Protein AF-A0A392MD80-F1 (afdb_monomer)

Mean predicted aligned error: 13.46 Å

Solvent-accessible surface area (backbone atoms only — not comparable to full-atom values): 13621 Å² total; per-residue (Å²): 106,71,66,59,51,50,53,50,49,62,75,75,34,86,73,63,61,80,68,53,58,51,67,80,52,48,54,61,48,45,53,49,38,47,56,20,57,80,66,69,34,62,67,54,35,47,53,45,40,50,51,50,36,51,49,56,68,73,39,74,69,63,70,76,66,63,52,62,66,49,30,52,45,46,38,53,31,54,78,41,102,41,28,70,51,33,46,54,35,50,39,59,48,43,71,52,57,78,79,60,93,78,88,39,62,71,40,50,43,54,34,49,52,42,42,51,64,63,36,58,64,49,92,52,64,84,57,29,42,56,50,46,50,31,54,42,50,36,39,74,68,34,68,66,47,32,54,51,47,53,71,72,55,46,61,67,49,35,56,50,32,47,72,68,46,57,78,69,42,18,54,47,26,49,51,42,56,53,61,49,56,70,53,63,68,63,78,68,71,81,79,80,86,78,95,76,90,82,84,90,83,86,83,84,91,80,85,84,74,72,67,78,71,79,73,71,74,89,77,85,89,84,79,88,80,90,133

pLDDT: mean 72.34, std 20.63, range [28.14, 96.81]

Foldseek 3Di:
DVLVVLLVVLVPDLPPLVVDQLCNPVVVLLVQLVVCLVVVVVVSNQSSLVSLLSSLQSVLCRVLAPDLSNLVSLLSCCVHPNVVSSLSNLLSVLLSNLPDDDDNPVSNLSNLLSLQPRPLPDPDLVNLLSNLSSLLSNLVRDVVSLVSNVVSPNLVSLVCCLVPNDPRSVVSSVSSVVSNVVSVVVVPPPPDDDDDDDDDDDDDDDDDPPPVPPDPDPDDDDDDDDD

Nearest PDB structures (foldseek):
  3sl9-assembly4_G  TM=8.142E-01  e=6.858E-03  Homo sapiens
  6s9o-assembly4_D  TM=6.925E-01  e=3.836E-03  synthetic construct
  7sqc-assembly1_J3  TM=6.978E-01  e=1.433E-01  Chlamydomonas reinhardtii
  4djs-assembly1_A  TM=7.160E-01  e=1.567E-01  Homo sapiens
  3now-assembly1_A  TM=6.107E-01  e=6.702E-02  Drosophila melanogaster

Radius of gyration: 22.43 Å; Cα contacts (8 Å, |Δi|>4): 188; chains: 1; bounding box: 70×48×75 Å

InterPro domains:
  IPR011989 Armadillo-like helical [G3DSA:1.25.10.10] (10-194)
  IPR016024 Armadillo-type fold [SSF48371] (19-181)

Secondary structure (DSSP, 8-state):
-HHHHHHHHHHH-TTTTTSS-HHHHHHHHHHHHHHHHHTT-HHHHHHHHHHHHHHHHH-TTTTSS--HHHHHHHHHHHTSTTHHHHHHHHHHHHTTGGG--SS-HHHHHHHHHHIIIIIITSS-HHHHHHHHHHHHHHHHH-HHHHHHHHHTT-HHHHHHHHHHS-HHHHHHHHHHHHHHHTTTTTTTTT-------------------SGGGS-------------

Sequence (227 aa):
QVVEDMKRGFKCNNQAFSSVSSENFIDPLVRFLSTAYDKHDTKALRSGSQLLLEFTKYCRNCVTNLSEDTCSVLASLLESDVIGEALAILETLSNQWSNKANVAASSALTSISKILDSVLGSDTDEEKEPALAIVLSLCSQSLEYCELVMYEGIIPYLVNISNKGNDNTKVKAVELLRLLREVEPNLNNSRDSNEDHFEEKKPSKKSSTIFKKLFGKSSSDSSNNKR

Structure (mmCIF, N/CA/C/O backbone):
data_AF-A0A392MD80-F1
#
_entry.id   AF-A0A392MD80-F1
#
loop_
_atom_site.group_PDB
_atom_site.id
_atom_site.type_symbol
_atom_site.label_atom_id
_atom_site.label_alt_id
_atom_site.label_comp_id
_atom_site.label_asym_id
_atom_site.label_entity_id
_atom_site.label_seq_id
_atom_site.pdbx_PDB_ins_code
_atom_site.Cartn_x
_atom_site.Cartn_y
_atom_site.Cartn_z
_atom_site.occupancy
_atom_site.B_iso_or_equiv
_atom_site.auth_seq_id
_atom_site.auth_comp_id
_atom_site.auth_asym_id
_atom_site.auth_atom_id
_atom_site.pdbx_PDB_model_num
ATOM 1 N N . GLN A 1 1 ? 22.099 -2.363 -15.160 1.00 56.88 1 GLN A N 1
ATOM 2 C CA . GLN A 1 1 ? 23.176 -1.353 -15.125 1.00 56.88 1 GLN A CA 1
ATOM 3 C C . GLN A 1 1 ? 22.640 -0.003 -14.653 1.00 56.88 1 GLN A C 1
ATOM 5 O O . GLN A 1 1 ? 22.908 0.333 -13.515 1.00 56.88 1 GLN A O 1
ATOM 10 N N . VAL A 1 2 ? 21.768 0.676 -15.413 1.00 62.38 2 VAL A N 1
ATOM 11 C CA . VAL A 1 2 ? 21.226 2.013 -15.062 1.00 62.38 2 VAL A CA 1
ATOM 12 C C . VAL A 1 2 ? 20.546 2.086 -13.684 1.00 62.38 2 VAL A C 1
ATOM 14 O O . VAL A 1 2 ? 20.850 2.983 -12.910 1.00 62.38 2 VAL A O 1
ATOM 17 N N . VAL A 1 3 ? 19.679 1.128 -13.336 1.00 58.19 3 VAL A N 1
ATOM 18 C CA . VAL A 1 3 ? 19.005 1.100 -12.019 1.00 58.19 3 VAL A CA 1
ATOM 19 C C . VAL A 1 3 ? 20.005 0.921 -10.872 1.00 58.19 3 VAL A C 1
ATOM 21 O O . VAL A 1 3 ? 19.898 1.584 -9.850 1.00 58.19 3 VAL A O 1
ATOM 24 N N . GLU A 1 4 ? 21.024 0.081 -11.058 1.00 66.69 4 GLU A N 1
ATOM 25 C CA . GLU A 1 4 ? 22.083 -0.135 -10.063 1.00 66.69 4 GLU A CA 1
ATOM 26 C C . GLU A 1 4 ? 23.029 1.070 -9.948 1.00 66.69 4 GLU A C 1
ATOM 28 O O . GLU A 1 4 ? 23.503 1.388 -8.858 1.00 66.69 4 GLU A O 1
ATOM 33 N N . ASP A 1 5 ? 23.270 1.781 -11.052 1.00 65.94 5 ASP A N 1
ATOM 34 C CA . ASP A 1 5 ? 24.007 3.046 -11.058 1.00 65.94 5 ASP A CA 1
ATOM 35 C C . ASP A 1 5 ? 23.225 4.154 -10.333 1.00 65.94 5 ASP A C 1
ATOM 37 O O . ASP A 1 5 ? 23.804 4.881 -9.526 1.00 65.94 5 ASP A O 1
ATOM 41 N N . MET A 1 6 ? 21.904 4.231 -10.529 1.00 67.00 6 MET A N 1
ATOM 42 C CA . MET A 1 6 ? 21.036 5.153 -9.786 1.00 67.00 6 MET A CA 1
ATOM 43 C C . MET A 1 6 ? 20.980 4.811 -8.293 1.00 67.00 6 MET A C 1
ATOM 45 O O . MET A 1 6 ? 21.158 5.703 -7.465 1.00 67.00 6 MET A O 1
ATOM 49 N N . LYS A 1 7 ? 20.834 3.526 -7.932 1.00 62.31 7 LYS A N 1
ATOM 50 C CA . LYS A 1 7 ? 20.906 3.048 -6.537 1.00 62.31 7 LYS A CA 1
ATOM 51 C C . LYS A 1 7 ? 22.220 3.440 -5.860 1.00 62.31 7 LYS A C 1
ATOM 53 O O . LYS A 1 7 ? 22.213 3.936 -4.733 1.00 62.31 7 LYS A O 1
ATOM 58 N N . ARG A 1 8 ? 23.353 3.271 -6.553 1.00 63.69 8 ARG A N 1
ATOM 59 C CA . ARG A 1 8 ? 24.660 3.754 -6.073 1.00 63.69 8 ARG A CA 1
ATOM 60 C C . ARG A 1 8 ? 24.674 5.269 -5.890 1.00 63.69 8 ARG A C 1
ATOM 62 O O . ARG A 1 8 ? 25.178 5.743 -4.876 1.00 63.69 8 ARG A O 1
ATOM 69 N N . GLY A 1 9 ? 24.086 6.009 -6.827 1.00 60.50 9 GLY A N 1
ATOM 70 C CA . GLY A 1 9 ? 23.917 7.457 -6.730 1.00 60.50 9 GLY A CA 1
ATOM 71 C C . GLY A 1 9 ? 23.203 7.881 -5.445 1.00 60.50 9 GLY A C 1
ATOM 72 O O . GLY A 1 9 ? 23.736 8.717 -4.714 1.00 60.50 9 GLY A O 1
ATOM 73 N N . PHE A 1 10 ? 22.046 7.280 -5.137 1.00 62.41 10 PHE A N 1
ATOM 74 C CA . PHE A 1 10 ? 21.273 7.592 -3.925 1.00 62.41 10 PHE A CA 1
ATOM 75 C C . PHE A 1 10 ? 22.068 7.337 -2.642 1.00 62.41 10 PHE A C 1
ATOM 77 O O . PHE A 1 10 ? 22.079 8.159 -1.727 1.00 62.41 10 PHE A O 1
ATOM 84 N N . LYS A 1 11 ? 22.791 6.215 -2.596 1.00 60.06 11 LYS A N 1
ATOM 85 C CA . LYS A 1 11 ? 23.550 5.795 -1.416 1.00 60.06 11 LYS A CA 1
ATOM 86 C C . LYS A 1 11 ? 24.789 6.654 -1.146 1.00 60.06 11 LYS A C 1
ATOM 88 O O . LYS A 1 11 ? 25.188 6.792 0.008 1.00 60.06 11 LYS A O 1
ATOM 93 N N . CYS A 1 12 ? 25.416 7.203 -2.186 1.00 53.59 12 CYS A N 1
ATOM 94 C CA . CYS A 1 12 ? 26.704 7.889 -2.071 1.00 53.59 12 CYS A CA 1
ATOM 95 C C . CYS A 1 12 ? 26.607 9.412 -1.892 1.00 53.59 12 CYS A C 1
ATOM 97 O O . CYS A 1 12 ? 27.632 10.022 -1.595 1.00 53.59 12 CYS A O 1
ATOM 99 N N . ASN A 1 13 ? 25.437 10.044 -2.068 1.00 50.84 13 ASN A N 1
ATOM 100 C CA . ASN A 1 13 ? 25.370 11.509 -2.081 1.00 50.84 13 ASN A CA 1
ATOM 101 C C . ASN A 1 13 ? 24.050 12.077 -1.517 1.00 50.84 13 ASN A C 1
ATOM 103 O O . ASN A 1 13 ? 23.154 12.473 -2.261 1.00 50.84 13 ASN A O 1
ATOM 107 N N . ASN A 1 14 ? 23.961 12.183 -0.184 1.00 50.09 14 ASN A N 1
ATOM 108 C CA . ASN A 1 14 ? 22.804 12.751 0.534 1.00 50.09 14 ASN A CA 1
ATOM 109 C C . ASN A 1 14 ? 22.436 14.190 0.097 1.00 50.09 14 ASN A C 1
ATOM 111 O O . ASN A 1 14 ? 21.305 14.613 0.299 1.00 50.09 14 ASN A O 1
ATOM 115 N N . GLN A 1 15 ? 23.368 14.944 -0.503 1.00 50.03 15 GLN A N 1
ATOM 116 C CA . GLN A 1 15 ? 23.182 16.352 -0.889 1.00 50.03 15 GLN A CA 1
ATOM 117 C C . GLN A 1 15 ? 22.845 16.558 -2.382 1.00 50.03 15 GLN A C 1
ATOM 119 O O . GLN A 1 15 ? 22.384 17.629 -2.769 1.00 50.03 15 GLN A O 1
ATOM 124 N N . ALA A 1 16 ? 23.042 15.551 -3.244 1.00 51.28 16 ALA A N 1
ATOM 125 C CA . ALA A 1 16 ? 22.723 15.672 -4.673 1.00 51.28 16 ALA A CA 1
ATOM 126 C C . ALA A 1 16 ? 21.229 15.448 -4.965 1.00 51.28 16 ALA A C 1
ATOM 128 O O . ALA A 1 16 ? 20.683 16.062 -5.879 1.00 51.28 16 ALA A O 1
ATOM 129 N N . PHE A 1 17 ? 20.550 14.621 -4.163 1.00 49.84 17 PHE A N 1
ATOM 130 C CA . PHE A 1 17 ? 19.139 14.272 -4.371 1.00 49.84 17 PHE A CA 1
ATOM 131 C C . PHE A 1 17 ? 18.138 15.217 -3.711 1.00 49.84 17 PHE A C 1
ATOM 133 O O . PHE A 1 17 ? 16.982 15.232 -4.114 1.00 49.84 17 PHE A O 1
ATOM 140 N N . SER A 1 18 ? 18.574 16.089 -2.797 1.00 51.59 18 SER A N 1
ATOM 141 C CA . SER A 1 18 ? 17.766 17.247 -2.390 1.00 51.59 18 SER A CA 1
ATOM 142 C C . SER A 1 18 ? 17.591 18.276 -3.517 1.00 51.59 18 SER A C 1
ATOM 144 O O . SER A 1 18 ? 16.756 19.165 -3.399 1.00 51.59 18 SER A O 1
ATOM 146 N N . SER A 1 19 ? 18.390 18.170 -4.587 1.00 46.38 19 SER A N 1
ATOM 147 C CA . SER A 1 19 ? 18.434 19.116 -5.711 1.00 46.38 19 SER A CA 1
ATOM 148 C C . SER A 1 19 ? 17.704 18.610 -6.962 1.00 46.38 19 SER A C 1
ATOM 150 O O . SER A 1 19 ? 17.449 19.390 -7.878 1.00 46.38 19 SER A O 1
ATOM 152 N N . VAL A 1 20 ? 17.376 17.314 -7.030 1.00 54.09 20 VAL A N 1
ATOM 153 C CA . VAL A 1 20 ? 16.575 16.749 -8.124 1.00 54.09 20 VAL A CA 1
ATOM 154 C C . VAL A 1 20 ? 15.109 17.013 -7.797 1.00 54.09 20 VAL A C 1
ATOM 156 O O . VAL A 1 20 ? 14.601 16.491 -6.808 1.00 54.09 20 VAL A O 1
ATOM 159 N N . SER A 1 21 ? 14.432 17.834 -8.611 1.00 63.44 21 SER A N 1
ATOM 160 C CA . SER A 1 21 ? 12.984 18.029 -8.465 1.00 63.44 21 SER A CA 1
ATOM 161 C C . SER A 1 21 ? 12.286 16.672 -8.528 1.00 63.44 21 SER A C 1
ATOM 163 O O . SER A 1 21 ? 12.543 15.892 -9.448 1.00 63.44 21 SER A O 1
ATOM 165 N N . SER A 1 22 ? 11.408 16.404 -7.563 1.00 64.81 22 SER A N 1
ATOM 166 C CA . SER A 1 22 ? 10.608 15.180 -7.5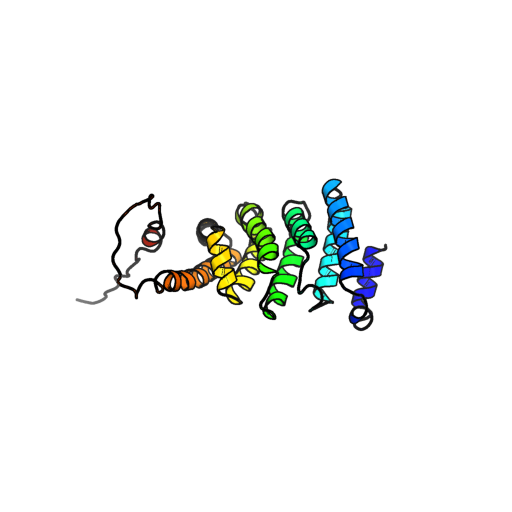03 1.00 64.81 22 SER A CA 1
ATOM 167 C C . SER A 1 22 ? 9.854 14.933 -8.806 1.00 64.81 22 SER A C 1
ATOM 169 O O . SER A 1 22 ? 9.827 13.804 -9.276 1.00 64.81 22 SER A O 1
ATOM 171 N N . GLU A 1 23 ? 9.352 15.987 -9.446 1.00 65.12 23 GLU A N 1
ATOM 172 C CA . GLU A 1 23 ? 8.630 15.928 -10.725 1.00 65.12 23 GLU A CA 1
ATOM 173 C C . GLU A 1 23 ? 9.508 15.396 -11.873 1.00 65.12 23 GLU A C 1
ATOM 175 O O . GLU A 1 23 ? 9.082 14.562 -12.667 1.00 65.12 23 GLU A O 1
ATOM 180 N N . ASN A 1 24 ? 10.788 15.781 -11.913 1.00 73.38 24 ASN A N 1
ATOM 181 C CA . ASN A 1 24 ? 11.712 15.368 -12.977 1.00 73.38 24 ASN A CA 1
ATOM 182 C C . ASN A 1 24 ? 12.159 13.903 -12.864 1.00 73.38 24 ASN A C 1
ATOM 184 O O . ASN A 1 24 ? 12.771 13.375 -13.794 1.00 73.38 24 ASN A O 1
ATOM 188 N N . PHE A 1 25 ? 11.894 13.258 -11.727 1.00 81.12 25 PHE A N 1
ATOM 189 C CA . PHE A 1 25 ? 12.253 11.865 -11.482 1.00 81.12 25 PHE A CA 1
ATOM 190 C C . PHE A 1 25 ? 11.029 10.950 -11.398 1.00 81.12 25 PHE A C 1
ATOM 192 O O . PHE A 1 25 ? 11.025 9.882 -12.013 1.00 81.12 25 PHE A O 1
ATOM 199 N N . ILE A 1 26 ? 9.992 11.371 -10.672 1.00 83.12 26 ILE A N 1
ATOM 200 C CA . ILE A 1 26 ? 8.774 10.591 -10.461 1.00 83.12 26 ILE A CA 1
ATOM 201 C C . ILE A 1 26 ? 8.005 10.435 -11.770 1.00 83.12 26 ILE A C 1
ATOM 203 O O . ILE A 1 26 ? 7.704 9.302 -12.126 1.00 83.12 26 ILE A O 1
ATOM 207 N N . ASP A 1 27 ? 7.765 11.497 -12.543 1.00 85.88 27 ASP A N 1
ATOM 208 C CA . ASP A 1 27 ? 6.915 11.392 -13.739 1.00 85.88 27 ASP A CA 1
ATOM 209 C C . ASP A 1 27 ? 7.487 10.444 -14.810 1.00 85.88 27 ASP A C 1
ATOM 211 O O . ASP A 1 27 ? 6.745 9.604 -15.337 1.00 85.88 27 ASP A O 1
ATOM 215 N N . PRO A 1 28 ? 8.796 10.490 -15.151 1.00 89.88 28 PRO A N 1
ATOM 216 C CA . PRO A 1 28 ? 9.379 9.500 -16.052 1.00 89.88 28 PRO A CA 1
ATOM 217 C C . PRO A 1 28 ? 9.315 8.075 -15.495 1.00 89.88 28 PRO A C 1
ATOM 219 O O . PRO A 1 28 ? 9.092 7.138 -16.264 1.00 89.88 28 PRO A O 1
ATOM 222 N N . LEU A 1 29 ? 9.499 7.905 -14.182 1.00 90.44 29 LEU A N 1
ATOM 223 C CA . LEU A 1 29 ? 9.471 6.596 -13.534 1.00 90.44 29 LEU A CA 1
ATOM 224 C C . LEU A 1 29 ? 8.056 6.010 -13.482 1.00 90.44 29 LEU A C 1
ATOM 226 O O . LEU A 1 29 ? 7.882 4.833 -13.785 1.00 90.44 29 LEU A O 1
ATOM 230 N N . VAL A 1 30 ? 7.046 6.825 -13.179 1.00 89.62 30 VAL A N 1
ATOM 231 C CA . VAL A 1 30 ? 5.625 6.455 -13.227 1.00 89.62 30 VAL A CA 1
ATOM 232 C C . VAL A 1 30 ? 5.252 6.042 -14.646 1.00 89.62 30 VAL A C 1
ATOM 234 O O . VAL A 1 30 ? 4.750 4.940 -14.836 1.00 89.62 30 VAL A O 1
ATOM 237 N N . ARG A 1 31 ? 5.613 6.832 -15.668 1.00 93.06 31 ARG A N 1
ATOM 238 C CA . ARG A 1 31 ? 5.370 6.468 -17.077 1.00 93.06 31 ARG A CA 1
ATOM 239 C C . ARG A 1 31 ? 6.055 5.155 -17.471 1.00 93.06 31 ARG A C 1
ATOM 241 O O . ARG A 1 31 ? 5.482 4.352 -18.212 1.00 93.06 31 ARG A O 1
ATOM 248 N N . PHE A 1 32 ? 7.284 4.942 -17.000 1.00 95.19 32 PHE A N 1
ATOM 249 C CA . PHE A 1 32 ? 8.010 3.691 -17.208 1.00 95.19 32 PHE A CA 1
ATOM 250 C C . PHE A 1 32 ? 7.275 2.508 -16.567 1.00 95.19 32 PHE A C 1
ATOM 252 O O . PHE A 1 32 ? 7.089 1.490 -17.231 1.00 95.19 32 PHE A O 1
ATOM 259 N N . LEU A 1 33 ? 6.819 2.657 -15.321 1.00 95.00 33 LEU A N 1
ATOM 260 C CA . LEU A 1 33 ? 6.065 1.634 -14.597 1.00 95.00 33 LEU A CA 1
ATOM 261 C C . LEU A 1 33 ? 4.720 1.331 -15.263 1.00 95.00 33 LEU A C 1
ATOM 263 O O . LEU A 1 33 ? 4.424 0.158 -15.460 1.00 95.00 33 LEU A O 1
ATOM 267 N N . SER A 1 34 ? 3.960 2.342 -15.697 1.00 93.94 34 SER A N 1
ATOM 268 C CA . SER A 1 34 ? 2.723 2.140 -16.467 1.00 93.94 34 SER A CA 1
ATOM 269 C C . SER A 1 34 ? 2.990 1.347 -17.747 1.00 93.94 34 SER A C 1
ATOM 271 O O . SER A 1 34 ? 2.349 0.336 -18.004 1.00 93.94 34 SER A O 1
ATOM 273 N N . THR A 1 35 ? 4.018 1.734 -18.512 1.00 95.81 35 THR A N 1
ATOM 274 C CA . THR A 1 35 ? 4.383 1.028 -19.753 1.00 95.81 35 THR A CA 1
ATOM 275 C C . THR A 1 35 ? 4.817 -0.415 -19.485 1.00 95.81 35 THR A C 1
ATOM 277 O O . THR A 1 35 ? 4.549 -1.306 -20.289 1.00 95.81 35 THR A O 1
ATOM 280 N N . ALA A 1 36 ? 5.539 -0.651 -18.388 1.00 96.38 36 ALA A N 1
ATOM 281 C CA . ALA A 1 36 ? 5.960 -1.986 -17.982 1.00 96.38 36 ALA A CA 1
ATOM 282 C C . ALA A 1 36 ? 4.766 -2.841 -17.532 1.00 96.38 36 ALA A C 1
ATOM 284 O O . ALA A 1 36 ? 4.724 -4.025 -17.861 1.00 96.38 36 ALA A O 1
ATOM 285 N N . TYR A 1 37 ? 3.791 -2.235 -16.849 1.00 94.44 37 TYR A N 1
ATOM 286 C CA . TYR A 1 37 ? 2.550 -2.882 -16.431 1.00 94.44 37 TYR A CA 1
ATOM 287 C C . TYR A 1 37 ? 1.725 -3.324 -17.641 1.00 94.44 37 TYR A C 1
ATOM 289 O O . TYR A 1 37 ? 1.421 -4.509 -17.766 1.00 94.44 37 TYR A O 1
ATOM 297 N N . ASP A 1 38 ? 1.492 -2.418 -18.596 1.00 94.81 38 ASP A N 1
ATOM 298 C CA . ASP A 1 38 ? 0.751 -2.700 -19.835 1.00 94.81 38 ASP A CA 1
ATOM 299 C C . ASP A 1 38 ? 1.403 -3.804 -20.682 1.00 94.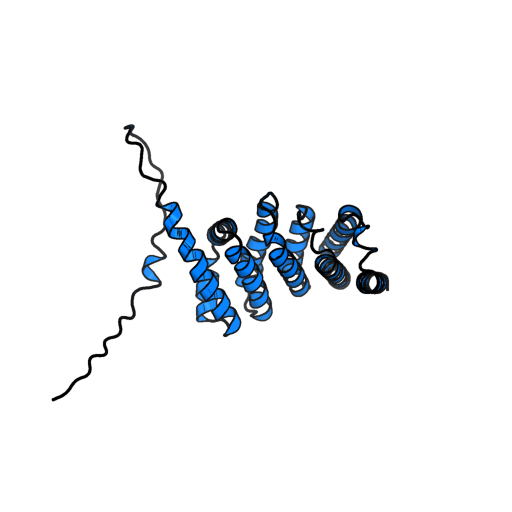81 38 ASP A C 1
ATOM 301 O O . ASP A 1 38 ? 0.741 -4.521 -21.432 1.00 94.81 38 ASP A O 1
ATOM 305 N N . LYS A 1 39 ? 2.729 -3.939 -20.585 1.00 95.88 39 LYS A N 1
ATOM 306 C CA . LYS A 1 39 ? 3.506 -4.967 -21.290 1.00 95.88 39 LYS A CA 1
ATOM 307 C C . LYS A 1 39 ? 3.666 -6.264 -20.501 1.00 95.88 39 LYS A C 1
ATOM 309 O O . LYS A 1 39 ? 4.294 -7.185 -21.022 1.00 95.88 39 LYS A O 1
ATOM 314 N N . HIS A 1 40 ? 3.155 -6.332 -19.271 1.00 94.56 40 HIS A N 1
ATOM 315 C CA . HIS A 1 40 ? 3.412 -7.420 -18.325 1.00 94.56 40 HIS A CA 1
ATOM 316 C C . HIS A 1 40 ? 4.916 -7.732 -18.163 1.00 94.56 40 HIS A C 1
ATOM 318 O O . HIS A 1 40 ? 5.326 -8.886 -18.030 1.00 94.56 40 HIS A O 1
ATOM 324 N N . ASP A 1 41 ? 5.774 -6.705 -18.199 1.00 96.81 41 ASP A N 1
ATOM 325 C CA . ASP A 1 41 ? 7.221 -6.861 -18.028 1.00 96.81 41 ASP A CA 1
ATOM 326 C C . ASP A 1 41 ? 7.582 -6.846 -16.538 1.00 96.81 41 ASP A C 1
ATOM 328 O O . ASP A 1 41 ? 7.991 -5.827 -15.974 1.00 96.81 41 ASP A O 1
ATOM 332 N N . THR A 1 42 ? 7.462 -8.007 -15.890 1.00 94.62 42 THR A N 1
ATOM 333 C CA . THR A 1 42 ? 7.740 -8.177 -14.455 1.00 94.62 42 THR A CA 1
ATOM 334 C C . THR A 1 42 ? 9.158 -7.746 -14.062 1.00 94.62 42 THR A C 1
ATOM 336 O O . THR A 1 42 ? 9.380 -7.270 -12.947 1.00 94.62 42 THR A O 1
ATOM 339 N N . LYS A 1 43 ? 10.149 -7.867 -14.958 1.00 94.94 43 LYS A N 1
ATOM 340 C CA . LYS A 1 43 ? 11.530 -7.442 -14.659 1.00 94.94 43 LYS A CA 1
ATOM 341 C C . LYS A 1 43 ? 11.645 -5.922 -14.647 1.00 94.94 43 LYS A C 1
ATOM 343 O O . LYS A 1 43 ? 12.313 -5.375 -13.761 1.00 94.94 43 LYS A O 1
ATOM 348 N N . ALA A 1 44 ? 11.016 -5.255 -15.613 1.00 95.06 44 ALA A N 1
ATOM 349 C CA . ALA A 1 44 ? 10.935 -3.802 -15.654 1.00 95.06 44 ALA A CA 1
ATOM 350 C C . ALA A 1 44 ? 10.143 -3.266 -14.457 1.00 95.06 44 ALA A C 1
ATOM 352 O O . ALA A 1 44 ? 10.651 -2.385 -13.766 1.00 95.06 44 ALA A O 1
ATOM 353 N N . LEU A 1 45 ? 8.986 -3.863 -14.146 1.00 95.81 45 LEU A N 1
ATOM 354 C CA . LEU A 1 45 ? 8.189 -3.537 -12.962 1.00 95.81 45 LEU A CA 1
ATOM 355 C C . LEU A 1 45 ? 9.023 -3.639 -11.687 1.00 95.81 45 LEU A C 1
ATOM 357 O O . LEU A 1 45 ? 9.177 -2.654 -10.975 1.00 95.81 45 LEU A O 1
ATOM 361 N N . ARG A 1 46 ? 9.671 -4.785 -11.448 1.00 94.94 46 ARG A N 1
ATOM 362 C CA . ARG A 1 46 ? 10.503 -4.995 -10.255 1.00 94.94 46 ARG A CA 1
ATOM 363 C C . ARG A 1 46 ? 11.627 -3.970 -10.152 1.00 94.94 46 ARG A C 1
ATOM 365 O O . ARG A 1 46 ? 11.864 -3.401 -9.089 1.00 94.94 46 ARG A O 1
ATOM 372 N N . SER A 1 47 ? 12.313 -3.711 -11.262 1.00 93.69 47 SER A N 1
ATOM 373 C CA . SER A 1 47 ? 13.423 -2.756 -11.289 1.00 93.69 47 SER A CA 1
ATOM 374 C C . SER A 1 47 ? 12.949 -1.320 -11.038 1.00 93.69 47 SER A C 1
ATOM 376 O O . SER A 1 47 ? 13.600 -0.586 -10.295 1.00 93.69 47 SER A O 1
ATOM 378 N N . GLY A 1 48 ? 11.819 -0.929 -11.632 1.00 94.19 48 GLY A N 1
ATOM 379 C CA . GLY A 1 48 ? 11.212 0.389 -11.455 1.00 94.19 48 GLY A CA 1
ATOM 380 C C . GLY A 1 48 ? 10.661 0.596 -10.045 1.00 94.19 48 GLY A C 1
ATOM 381 O O . GLY A 1 48 ? 10.927 1.631 -9.440 1.00 94.19 48 GLY A O 1
ATOM 382 N N . SER A 1 49 ? 9.980 -0.403 -9.481 1.00 93.62 49 SER A N 1
ATOM 383 C CA . SER A 1 49 ? 9.436 -0.345 -8.121 1.00 93.62 49 SER A CA 1
ATOM 384 C C . SER A 1 49 ? 10.551 -0.269 -7.084 1.00 93.62 49 SER A C 1
ATOM 386 O O . SER A 1 49 ? 10.491 0.552 -6.176 1.00 93.62 49 SER A O 1
ATOM 388 N N . GLN A 1 50 ? 11.634 -1.037 -7.246 1.00 91.94 50 GLN A N 1
ATOM 389 C CA . GLN A 1 50 ? 12.809 -0.902 -6.379 1.00 91.94 50 GLN A CA 1
ATOM 390 C C . GLN A 1 50 ? 13.434 0.491 -6.466 1.00 91.94 50 GLN A C 1
ATOM 392 O O . GLN A 1 50 ? 13.872 1.035 -5.456 1.00 91.94 50 GLN A O 1
ATOM 397 N N . LEU A 1 51 ? 13.490 1.069 -7.666 1.00 90.06 51 LEU A N 1
ATOM 398 C CA . LEU A 1 51 ? 14.018 2.412 -7.859 1.00 90.06 51 LEU A CA 1
ATOM 399 C C . LEU A 1 51 ? 13.139 3.468 -7.164 1.00 90.06 51 LEU A C 1
ATOM 401 O O . LEU A 1 51 ? 13.670 4.359 -6.501 1.00 90.06 51 LEU A O 1
ATOM 405 N N . LEU A 1 52 ? 11.813 3.330 -7.266 1.00 87.75 52 LEU A N 1
ATOM 406 C CA . LEU A 1 52 ? 10.846 4.186 -6.579 1.00 87.75 52 LEU A CA 1
ATOM 407 C C . LEU A 1 52 ? 10.951 4.036 -5.056 1.00 87.75 52 LEU A C 1
ATOM 409 O O . LEU A 1 52 ? 11.018 5.036 -4.349 1.00 87.75 52 LEU A O 1
ATOM 413 N N . LEU A 1 53 ? 11.046 2.804 -4.552 1.00 87.19 53 LEU A N 1
ATOM 414 C CA . LEU A 1 53 ? 11.220 2.525 -3.128 1.00 87.19 53 LEU A CA 1
ATOM 415 C C . LEU A 1 53 ? 12.472 3.200 -2.569 1.00 87.19 53 LEU A C 1
ATOM 417 O O . LEU A 1 53 ? 12.397 3.905 -1.564 1.00 87.19 53 LEU A O 1
ATOM 421 N N . GLU A 1 54 ? 13.618 3.025 -3.224 1.00 86.12 54 GLU A N 1
ATOM 422 C CA . GLU A 1 54 ? 14.846 3.688 -2.791 1.00 86.12 54 GLU A CA 1
ATOM 423 C C . GLU A 1 54 ? 14.666 5.210 -2.801 1.00 86.12 54 GLU A C 1
ATOM 425 O O . GLU A 1 54 ? 14.925 5.856 -1.786 1.00 86.12 54 GLU A O 1
ATOM 430 N N . PHE A 1 55 ? 14.099 5.781 -3.867 1.00 81.75 55 PHE A N 1
ATOM 431 C CA . PHE A 1 55 ? 13.801 7.213 -3.911 1.00 81.75 55 PHE A CA 1
ATOM 432 C C . PHE A 1 55 ? 12.941 7.672 -2.719 1.00 81.75 55 PHE A C 1
ATOM 434 O O . PHE A 1 55 ? 13.308 8.631 -2.040 1.00 81.75 55 PHE A O 1
ATOM 441 N N . THR A 1 56 ? 11.853 6.965 -2.390 1.00 78.69 56 THR A N 1
ATOM 442 C CA . THR A 1 56 ? 10.975 7.319 -1.252 1.00 78.69 56 THR A CA 1
ATOM 443 C C . THR A 1 56 ? 11.676 7.264 0.109 1.00 78.69 56 THR A C 1
ATOM 445 O O . THR A 1 56 ? 11.360 8.062 0.995 1.00 78.69 56 THR A O 1
ATOM 448 N N . LYS A 1 57 ? 12.661 6.372 0.284 1.00 79.56 57 LYS A N 1
ATOM 449 C CA . LYS A 1 57 ? 13.450 6.265 1.523 1.00 79.56 57 LYS A CA 1
ATOM 450 C C . LYS A 1 57 ? 14.432 7.421 1.689 1.00 79.56 57 LYS A C 1
ATOM 452 O O . LYS A 1 57 ? 14.587 7.940 2.795 1.00 79.56 57 LYS A O 1
ATOM 457 N N . TYR A 1 58 ? 15.106 7.814 0.609 1.00 74.50 58 TYR A N 1
ATOM 458 C CA . TYR A 1 58 ? 16.099 8.892 0.638 1.00 74.50 58 TYR A CA 1
ATOM 459 C C . TYR A 1 58 ? 15.446 10.276 0.667 1.00 74.50 58 TYR A C 1
ATOM 461 O O . TYR A 1 58 ? 15.916 11.187 1.351 1.00 74.50 58 TYR A O 1
ATOM 469 N N . CYS A 1 59 ? 14.321 10.432 -0.020 1.00 68.19 59 CYS A N 1
ATOM 470 C CA . CYS A 1 59 ? 13.635 11.701 -0.173 1.00 68.19 59 CYS A CA 1
ATOM 471 C C . CYS A 1 59 ? 12.453 11.824 0.803 1.00 68.19 59 CYS A C 1
ATOM 473 O O . CYS A 1 59 ? 11.298 11.882 0.385 1.00 68.19 59 CYS A O 1
ATOM 475 N N . ARG A 1 60 ? 12.764 11.932 2.107 1.00 60.09 60 ARG A N 1
ATOM 476 C CA . ARG A 1 60 ? 11.821 11.922 3.256 1.00 60.09 60 ARG A CA 1
ATOM 477 C C . ARG A 1 60 ? 10.609 12.875 3.143 1.00 60.09 60 ARG A C 1
ATOM 479 O O . ARG A 1 60 ? 9.651 12.702 3.882 1.00 60.09 60 ARG A O 1
ATOM 486 N N . ASN A 1 61 ? 10.642 13.867 2.244 1.00 58.88 61 ASN A N 1
ATOM 487 C CA . ASN A 1 61 ? 9.573 14.857 2.045 1.00 58.88 61 ASN A CA 1
ATOM 488 C C . ASN A 1 61 ? 9.135 15.058 0.574 1.00 58.88 61 ASN A C 1
ATOM 490 O O . ASN A 1 61 ? 8.251 15.877 0.313 1.00 58.88 61 ASN A O 1
ATOM 494 N N . CYS A 1 62 ? 9.745 14.373 -0.400 1.00 56.06 62 CYS A N 1
ATOM 495 C CA . CYS A 1 62 ? 9.505 14.654 -1.826 1.00 56.06 62 CYS A CA 1
ATOM 496 C C . CYS A 1 62 ? 8.203 14.055 -2.358 1.00 56.06 62 CYS A C 1
ATOM 498 O O . CYS A 1 62 ? 7.713 14.491 -3.393 1.00 56.06 62 CYS A O 1
ATOM 500 N N . VAL A 1 63 ? 7.644 13.074 -1.650 1.00 56.78 63 VAL A N 1
ATOM 501 C CA . VAL A 1 63 ? 6.442 12.339 -2.064 1.00 56.78 63 VAL A CA 1
ATOM 502 C C . VAL A 1 63 ? 5.276 12.654 -1.122 1.00 56.78 63 VAL A C 1
ATOM 504 O O . VAL A 1 63 ? 4.449 11.814 -0.788 1.00 56.78 63 VAL A O 1
ATOM 507 N N . THR A 1 64 ? 5.235 13.900 -0.647 1.00 56.38 64 THR A N 1
ATOM 508 C CA . THR A 1 64 ? 4.174 14.377 0.252 1.00 56.38 64 THR A CA 1
ATOM 509 C C . THR A 1 64 ? 2.849 14.610 -0.473 1.00 56.38 64 THR A C 1
ATOM 511 O O . THR A 1 64 ? 1.816 14.596 0.179 1.00 56.38 64 THR A O 1
ATOM 514 N N . ASN A 1 65 ? 2.873 14.741 -1.804 1.00 58.94 65 ASN A N 1
ATOM 515 C CA . ASN A 1 65 ? 1.695 14.761 -2.669 1.00 58.94 65 ASN A CA 1
ATOM 516 C C . ASN A 1 65 ? 1.926 13.785 -3.825 1.00 58.94 65 ASN A C 1
ATOM 518 O O . ASN A 1 65 ? 2.602 14.120 -4.798 1.00 58.94 65 ASN A O 1
ATOM 522 N N . LEU A 1 66 ? 1.404 12.567 -3.703 1.00 68.81 66 LEU A N 1
ATOM 523 C CA . LEU A 1 66 ? 1.366 11.638 -4.828 1.00 68.81 66 LEU A CA 1
ATOM 524 C C . LEU A 1 66 ? 0.394 12.182 -5.875 1.00 68.81 66 LEU A C 1
ATOM 526 O O . LEU A 1 66 ? -0.754 12.493 -5.546 1.00 68.81 66 LEU A O 1
ATOM 530 N N . SER A 1 67 ? 0.843 12.275 -7.126 1.00 75.94 67 SER A N 1
ATOM 531 C CA . SER A 1 67 ? -0.076 12.500 -8.240 1.00 75.94 67 SER A CA 1
ATOM 532 C C . SER A 1 67 ? -1.055 11.328 -8.352 1.00 75.94 67 SER A C 1
ATOM 534 O O . SER A 1 67 ? -0.744 10.202 -7.951 1.00 75.94 67 SER A O 1
ATOM 536 N N . GLU A 1 68 ? -2.233 11.583 -8.922 1.00 76.75 68 GLU A N 1
ATOM 537 C CA . GLU A 1 68 ? -3.226 10.541 -9.210 1.00 76.75 68 GLU A CA 1
ATOM 538 C C . GLU A 1 68 ? -2.615 9.399 -10.038 1.00 76.75 68 GLU A C 1
ATOM 540 O O . GLU A 1 68 ? -2.807 8.230 -9.707 1.00 76.75 68 GLU A O 1
ATOM 545 N N . ASP A 1 69 ? -1.768 9.734 -11.016 1.00 81.19 69 ASP A N 1
ATOM 546 C CA . ASP A 1 69 ? -1.025 8.770 -11.834 1.00 81.19 69 ASP A CA 1
ATOM 547 C C . ASP A 1 69 ? -0.113 7.866 -10.996 1.00 81.19 69 ASP A C 1
ATOM 549 O O . ASP A 1 69 ? -0.045 6.657 -11.226 1.00 81.19 69 ASP A O 1
ATOM 553 N N . THR A 1 70 ? 0.571 8.427 -9.991 1.00 81.12 70 THR A N 1
ATOM 554 C CA . THR A 1 70 ? 1.445 7.636 -9.114 1.00 81.12 70 THR A CA 1
ATOM 555 C C . THR A 1 70 ? 0.624 6.646 -8.292 1.00 81.12 70 THR A C 1
ATOM 557 O O . THR A 1 70 ? 0.991 5.476 -8.191 1.00 81.12 70 THR A O 1
ATOM 560 N N . CYS A 1 71 ? -0.510 7.084 -7.742 1.00 80.00 71 CYS A N 1
ATOM 561 C CA . CYS A 1 71 ? -1.406 6.208 -6.986 1.00 80.00 71 CYS A CA 1
ATOM 562 C C . CYS A 1 71 ? -2.052 5.137 -7.871 1.00 80.00 71 CYS A C 1
ATOM 564 O O . CYS A 1 71 ? -2.163 3.991 -7.446 1.00 80.00 71 CYS A O 1
ATOM 566 N N . SER A 1 72 ? -2.418 5.477 -9.107 1.00 84.31 72 SER A N 1
ATOM 567 C CA . SER A 1 72 ? -2.938 4.523 -10.093 1.00 84.31 72 SER A CA 1
ATOM 568 C C . SER A 1 72 ? -1.913 3.435 -10.431 1.00 84.31 72 SER A C 1
ATOM 570 O O . SER A 1 72 ? -2.234 2.243 -10.445 1.00 84.31 72 SER A O 1
ATOM 572 N N . VAL A 1 73 ? -0.644 3.819 -10.612 1.00 88.56 73 VAL A N 1
ATOM 573 C CA . VAL A 1 73 ? 0.444 2.851 -10.790 1.00 88.56 73 VAL A CA 1
ATOM 574 C C . VAL A 1 73 ? 0.610 1.985 -9.547 1.00 88.56 73 VAL A C 1
ATOM 576 O O . VAL A 1 73 ? 0.632 0.770 -9.685 1.00 88.56 73 VAL A O 1
ATOM 579 N N . LEU A 1 74 ? 0.670 2.555 -8.339 1.00 88.38 74 LEU A N 1
ATOM 580 C CA . LEU A 1 74 ? 0.797 1.765 -7.104 1.00 88.38 74 LEU A CA 1
ATOM 581 C C . LEU A 1 74 ? -0.359 0.768 -6.931 1.00 88.38 74 LEU A C 1
ATOM 583 O O . LEU A 1 74 ? -0.112 -0.392 -6.609 1.00 88.38 74 LEU A O 1
ATOM 587 N N . ALA A 1 75 ? -1.591 1.193 -7.217 1.00 86.56 75 ALA A N 1
ATOM 588 C CA . ALA A 1 75 ? -2.770 0.331 -7.243 1.00 86.56 75 ALA A CA 1
ATOM 589 C C . ALA A 1 75 ? -2.624 -0.825 -8.244 1.00 86.56 75 ALA A C 1
ATOM 591 O O . ALA A 1 75 ? -2.930 -1.964 -7.911 1.00 86.56 75 ALA A O 1
ATOM 592 N N . SER A 1 76 ? -2.101 -0.547 -9.439 1.00 89.88 76 SER A N 1
ATOM 593 C CA . SER A 1 76 ? -1.838 -1.569 -10.460 1.00 89.88 76 SER A CA 1
ATOM 594 C C . SER A 1 76 ? -0.739 -2.546 -10.018 1.00 89.88 76 SER A C 1
ATOM 596 O O . SER A 1 76 ? -0.836 -3.749 -10.238 1.00 89.88 76 SER A O 1
ATOM 598 N N . LEU A 1 77 ? 0.304 -2.056 -9.339 1.00 91.31 77 LEU A N 1
ATOM 599 C CA . LEU A 1 77 ? 1.393 -2.901 -8.840 1.00 91.31 77 LEU A CA 1
ATOM 600 C C . LEU A 1 77 ? 0.932 -3.877 -7.747 1.00 91.31 77 LEU A C 1
ATOM 602 O O . LEU A 1 77 ? 1.476 -4.981 -7.679 1.00 91.31 77 LEU A O 1
ATOM 606 N N . LEU A 1 78 ? -0.064 -3.504 -6.934 1.00 90.06 78 LEU A N 1
ATOM 607 C CA . LEU A 1 78 ? -0.678 -4.396 -5.940 1.00 90.06 78 LEU A CA 1
ATOM 608 C C . LEU A 1 78 ? -1.373 -5.608 -6.578 1.00 90.06 78 LEU A C 1
ATOM 610 O O . LEU A 1 78 ? -1.495 -6.644 -5.938 1.00 90.06 78 LEU A O 1
ATOM 614 N N . GLU A 1 79 ? -1.781 -5.503 -7.842 1.00 88.25 79 GLU A N 1
ATOM 615 C CA . GLU A 1 79 ? -2.437 -6.576 -8.600 1.00 88.25 79 GLU A CA 1
ATOM 616 C C . GLU A 1 79 ? -1.448 -7.361 -9.486 1.00 88.25 79 GLU A C 1
ATOM 618 O O . GLU A 1 79 ? -1.851 -8.094 -10.388 1.00 88.25 79 GLU A O 1
ATOM 623 N N . SER A 1 80 ? -0.140 -7.204 -9.256 1.00 90.81 80 SER A N 1
ATOM 624 C CA . SER A 1 80 ? 0.923 -7.780 -10.090 1.00 90.81 80 SER A CA 1
ATOM 625 C C . SER A 1 80 ? 1.921 -8.626 -9.292 1.00 90.81 80 SER A C 1
ATOM 627 O O . SER A 1 80 ? 1.959 -8.587 -8.065 1.00 90.81 80 SER A O 1
ATOM 629 N N . ASP A 1 81 ? 2.832 -9.309 -9.993 1.00 90.56 81 ASP A N 1
ATOM 630 C CA . ASP A 1 81 ? 3.925 -10.111 -9.407 1.00 90.56 81 ASP A CA 1
ATOM 631 C C . ASP A 1 81 ? 4.945 -9.306 -8.563 1.00 90.56 81 ASP A C 1
ATOM 633 O O . ASP A 1 81 ? 5.941 -9.862 -8.081 1.00 90.56 81 ASP A O 1
ATOM 637 N N . VAL A 1 82 ? 4.767 -7.986 -8.445 1.00 93.19 82 VAL A N 1
ATOM 638 C CA . VAL A 1 82 ? 5.614 -7.084 -7.644 1.00 93.19 82 VAL A CA 1
ATOM 639 C C . VAL A 1 82 ? 4.852 -6.427 -6.489 1.00 93.19 82 VAL A C 1
ATOM 641 O O . VAL A 1 82 ? 5.200 -5.336 -6.030 1.00 93.19 82 VAL A O 1
ATOM 644 N N . ILE A 1 83 ? 3.804 -7.099 -6.008 1.00 91.19 83 ILE A N 1
ATOM 645 C CA . ILE A 1 83 ? 2.999 -6.682 -4.856 1.00 91.19 83 ILE A CA 1
ATOM 646 C C . ILE A 1 83 ? 3.842 -6.418 -3.601 1.00 91.19 83 ILE A C 1
ATOM 648 O O . ILE A 1 83 ? 3.606 -5.437 -2.899 1.00 91.19 83 ILE A O 1
ATOM 652 N N . GLY A 1 84 ? 4.880 -7.221 -3.349 1.00 90.62 84 GLY A N 1
ATOM 653 C CA . GLY A 1 84 ? 5.790 -7.015 -2.219 1.00 90.62 84 GLY A CA 1
ATOM 654 C C . GLY A 1 84 ? 6.531 -5.677 -2.301 1.00 90.62 84 GLY A C 1
ATOM 655 O O . GLY A 1 84 ? 6.616 -4.944 -1.314 1.00 90.62 84 GLY A O 1
ATOM 656 N N . GLU A 1 85 ? 7.024 -5.309 -3.487 1.00 92.38 85 GLU A N 1
ATOM 657 C CA . GLU A 1 85 ? 7.636 -4.002 -3.718 1.00 92.38 85 GLU A CA 1
ATOM 658 C C . GLU A 1 85 ? 6.614 -2.862 -3.588 1.00 92.38 85 GLU A C 1
ATOM 660 O O . GLU A 1 85 ? 6.943 -1.820 -3.019 1.00 92.38 85 GLU A O 1
ATOM 665 N N . ALA A 1 86 ? 5.380 -3.055 -4.065 1.00 91.31 86 ALA A N 1
ATOM 666 C CA . ALA A 1 86 ? 4.304 -2.071 -3.935 1.00 91.31 86 ALA A CA 1
ATOM 667 C C . ALA A 1 86 ? 3.949 -1.794 -2.465 1.00 91.31 86 ALA A C 1
ATOM 669 O O . ALA A 1 86 ? 3.884 -0.634 -2.051 1.00 91.31 86 ALA A O 1
ATOM 670 N N . LEU A 1 87 ? 3.795 -2.848 -1.659 1.00 90.62 87 LEU A N 1
ATOM 671 C CA . LEU A 1 87 ? 3.518 -2.745 -0.225 1.00 90.62 87 LEU A CA 1
ATOM 672 C C . LEU A 1 87 ? 4.666 -2.052 0.520 1.00 90.62 87 LEU A C 1
ATOM 674 O O . LEU A 1 87 ? 4.413 -1.166 1.330 1.00 90.62 87 LEU A O 1
ATOM 678 N N . ALA A 1 88 ? 5.925 -2.352 0.190 1.00 90.81 88 ALA A N 1
ATOM 679 C CA . ALA A 1 88 ? 7.076 -1.676 0.798 1.00 90.81 88 ALA A CA 1
ATOM 680 C C . ALA A 1 88 ? 7.125 -0.165 0.485 1.00 90.81 88 ALA A C 1
ATOM 682 O O . ALA A 1 88 ? 7.522 0.646 1.332 1.00 90.81 88 ALA A O 1
ATOM 683 N N . ILE A 1 89 ? 6.726 0.230 -0.731 1.00 88.69 89 ILE A N 1
ATOM 684 C CA . ILE A 1 89 ? 6.612 1.645 -1.113 1.00 88.69 89 ILE A CA 1
ATOM 685 C C . ILE A 1 89 ? 5.495 2.307 -0.304 1.00 88.69 89 ILE A C 1
ATOM 687 O O . ILE A 1 89 ? 5.729 3.340 0.323 1.00 88.69 89 ILE A O 1
ATOM 691 N N . LEU A 1 90 ? 4.308 1.697 -0.269 1.00 86.50 90 LEU A N 1
ATOM 692 C CA . LEU A 1 90 ? 3.151 2.221 0.461 1.00 86.50 90 LEU A CA 1
ATOM 693 C C . LEU A 1 90 ? 3.414 2.336 1.966 1.00 86.50 90 LEU A C 1
ATOM 695 O O . LEU A 1 90 ? 3.044 3.345 2.552 1.00 86.50 90 LEU A O 1
ATOM 699 N N . GLU A 1 91 ? 4.120 1.381 2.572 1.00 86.31 91 GLU A N 1
ATOM 700 C CA . GLU A 1 91 ? 4.537 1.441 3.979 1.00 86.31 91 GLU A CA 1
ATOM 701 C C . GLU A 1 91 ? 5.503 2.601 4.249 1.00 86.31 91 GLU A C 1
ATOM 703 O O . GLU A 1 91 ? 5.374 3.334 5.235 1.00 86.31 91 GLU A O 1
ATOM 708 N N . THR A 1 92 ? 6.466 2.813 3.350 1.00 84.94 92 THR A N 1
ATOM 709 C CA . THR A 1 92 ? 7.394 3.946 3.465 1.00 84.94 92 THR A CA 1
ATOM 710 C C . THR A 1 92 ? 6.636 5.272 3.391 1.00 84.94 92 THR A C 1
ATOM 712 O O . THR A 1 92 ? 6.918 6.186 4.167 1.00 84.94 92 THR A O 1
ATOM 715 N N . LEU A 1 93 ? 5.655 5.367 2.492 1.00 81.06 93 LEU A N 1
ATOM 716 C CA . LEU A 1 93 ? 4.841 6.563 2.287 1.00 81.06 93 LEU A CA 1
ATOM 717 C C . LEU A 1 93 ? 3.858 6.805 3.441 1.00 81.06 93 LEU A C 1
ATOM 719 O O . LEU A 1 93 ? 3.783 7.928 3.937 1.00 81.06 93 LEU A O 1
ATOM 723 N N . SER A 1 94 ? 3.181 5.769 3.944 1.00 79.19 94 SER A N 1
ATOM 724 C CA . SER A 1 94 ? 2.229 5.886 5.057 1.00 79.19 94 SER A CA 1
ATOM 725 C C . SER A 1 94 ? 2.887 6.396 6.336 1.00 79.19 94 SER A C 1
ATOM 727 O O . SER A 1 94 ? 2.282 7.151 7.092 1.00 79.19 94 SER A O 1
ATOM 729 N N . ASN A 1 95 ? 4.152 6.039 6.565 1.00 77.69 95 ASN A N 1
ATOM 730 C CA . ASN A 1 95 ? 4.929 6.546 7.696 1.00 77.69 95 ASN A CA 1
ATOM 731 C C . ASN A 1 95 ? 5.373 8.012 7.520 1.00 77.69 95 ASN A C 1
ATOM 733 O O . ASN A 1 95 ? 5.780 8.648 8.490 1.00 77.69 95 ASN A O 1
ATOM 737 N N . GLN A 1 96 ? 5.319 8.555 6.300 1.00 73.62 96 GLN A N 1
ATOM 738 C CA . GLN A 1 96 ? 5.661 9.950 5.993 1.00 73.62 96 GLN A CA 1
ATOM 739 C C . GLN A 1 96 ? 4.435 10.877 5.959 1.00 73.62 96 GLN A C 1
ATOM 741 O O . GLN A 1 96 ? 4.588 12.092 6.115 1.00 73.62 96 GLN A O 1
ATOM 746 N N . TRP A 1 97 ? 3.223 10.337 5.779 1.00 69.25 97 TRP A N 1
ATOM 747 C CA . TRP A 1 97 ? 1.977 11.117 5.699 1.00 69.25 97 TRP A CA 1
ATOM 748 C C . TRP A 1 97 ? 1.564 11.788 7.022 1.00 69.25 97 TRP A C 1
ATOM 750 O O . TRP A 1 97 ? 0.691 12.654 7.011 1.00 69.25 97 TRP A O 1
ATOM 760 N N . SER A 1 98 ? 2.262 11.512 8.129 1.00 56.72 98 SER A N 1
ATOM 761 C CA . SER A 1 98 ? 1.996 12.058 9.470 1.00 56.72 98 SER A CA 1
ATOM 762 C C . SER A 1 98 ? 2.087 13.584 9.586 1.00 56.72 98 SER A C 1
ATOM 764 O O . SER A 1 98 ? 1.713 14.149 10.611 1.00 56.72 98 SER A O 1
ATOM 766 N N . ASN A 1 99 ? 2.633 14.266 8.574 1.00 51.28 99 ASN A N 1
ATOM 767 C CA . ASN A 1 99 ? 3.116 15.640 8.716 1.00 51.28 99 ASN A CA 1
ATOM 768 C C . ASN A 1 99 ? 2.243 16.716 8.059 1.00 51.28 99 ASN A C 1
ATOM 770 O O . ASN A 1 99 ? 2.545 17.898 8.241 1.00 51.28 99 ASN A O 1
ATOM 774 N N . LYS A 1 100 ? 1.197 16.374 7.294 1.00 51.88 100 LYS A N 1
ATOM 775 C CA . LYS A 1 100 ? 0.353 17.389 6.643 1.00 51.88 100 LYS A CA 1
ATOM 776 C C . LYS A 1 100 ? -1.103 16.957 6.536 1.00 51.88 100 LYS A C 1
ATOM 778 O O . LYS A 1 100 ? -1.420 15.954 5.911 1.00 51.88 100 LYS A O 1
ATOM 783 N N . ALA A 1 101 ? -1.986 17.811 7.048 1.00 48.44 101 ALA A N 1
ATOM 784 C CA . ALA A 1 101 ? -3.319 17.922 6.493 1.00 48.44 101 ALA A CA 1
ATOM 785 C C . ALA A 1 101 ? -3.172 18.294 5.012 1.00 48.44 101 ALA A C 1
ATOM 787 O O . ALA A 1 101 ? -2.442 19.237 4.693 1.00 48.44 101 ALA A O 1
ATOM 788 N N . ASN A 1 102 ? -3.899 17.585 4.151 1.00 50.34 102 ASN A N 1
ATOM 789 C CA . ASN A 1 102 ? -4.521 18.080 2.920 1.00 50.34 102 ASN A CA 1
ATOM 790 C C . ASN A 1 102 ? -4.159 17.327 1.612 1.00 50.34 102 ASN A C 1
ATOM 792 O O . ASN A 1 102 ? -3.003 17.135 1.249 1.00 50.34 102 ASN A O 1
ATOM 796 N N . VAL A 1 103 ? -5.236 17.002 0.885 1.00 44.75 103 VAL A N 1
ATOM 797 C CA . VAL A 1 103 ? -5.408 16.696 -0.556 1.00 44.75 103 VAL A CA 1
ATOM 798 C C . VAL A 1 103 ? -4.906 15.362 -1.145 1.00 44.75 103 VAL A C 1
ATOM 800 O O . VAL A 1 103 ? -5.417 14.971 -2.187 1.00 44.75 103 VAL A O 1
ATOM 803 N N . ALA A 1 104 ? -4.049 14.574 -0.493 1.00 51.38 104 ALA A N 1
ATOM 804 C CA . ALA A 1 104 ? -3.707 13.222 -0.993 1.00 51.38 104 ALA A CA 1
ATOM 805 C C . ALA A 1 104 ? -4.654 12.101 -0.505 1.00 51.38 104 ALA A C 1
ATOM 807 O O . ALA A 1 104 ? -4.476 10.938 -0.860 1.00 51.38 104 ALA A O 1
ATOM 808 N N . ALA A 1 105 ? -5.671 12.430 0.300 1.00 54.47 105 ALA A N 1
ATOM 809 C CA . ALA A 1 105 ? -6.571 11.438 0.889 1.00 54.47 105 ALA A CA 1
ATOM 810 C C . ALA A 1 105 ? -7.310 10.616 -0.178 1.00 54.47 105 ALA A C 1
ATOM 812 O O . ALA A 1 105 ? -7.381 9.403 -0.048 1.00 54.47 105 ALA A O 1
ATOM 813 N N . SER A 1 106 ? -7.786 11.238 -1.265 1.00 55.44 106 SER A N 1
ATOM 814 C CA . SER A 1 106 ? -8.498 10.538 -2.349 1.00 55.44 106 SER A CA 1
ATOM 815 C C . SER A 1 106 ? -7.619 9.567 -3.138 1.00 55.44 106 SER A C 1
ATOM 817 O O . SER A 1 106 ? -8.091 8.520 -3.567 1.00 55.44 106 SER A O 1
ATOM 819 N N . SER A 1 107 ? -6.336 9.876 -3.313 1.00 62.16 107 SER A N 1
ATOM 820 C CA . SER A 1 107 ? -5.417 9.028 -4.072 1.00 62.16 107 SER A CA 1
ATOM 821 C C . SER A 1 107 ? -4.802 7.926 -3.193 1.00 62.16 107 SER A C 1
ATOM 823 O O . SER A 1 107 ? -4.639 6.788 -3.643 1.00 62.16 107 SER A O 1
ATOM 825 N N . ALA A 1 108 ? -4.558 8.216 -1.910 1.00 61.84 108 ALA A N 1
ATOM 826 C CA . ALA A 1 108 ? -4.260 7.209 -0.891 1.00 61.84 108 ALA A CA 1
ATOM 827 C C . ALA A 1 108 ? -5.437 6.238 -0.699 1.00 61.84 108 ALA A C 1
ATOM 829 O O . ALA A 1 108 ? -5.223 5.037 -0.562 1.00 61.84 108 ALA A O 1
ATOM 830 N N . LEU A 1 109 ? -6.675 6.733 -0.780 1.00 64.25 109 LEU A N 1
ATOM 831 C CA . LEU A 1 109 ? -7.904 5.940 -0.723 1.00 64.25 109 LEU A CA 1
ATOM 832 C C . LEU A 1 109 ? -7.994 4.877 -1.809 1.00 64.25 109 LEU A C 1
ATOM 834 O O . LEU A 1 109 ? -8.315 3.732 -1.500 1.00 64.25 109 LEU A O 1
ATOM 838 N N . THR A 1 110 ? -7.670 5.215 -3.059 1.00 68.88 110 THR A N 1
ATOM 839 C CA . THR A 1 110 ? -7.639 4.228 -4.150 1.00 68.88 110 THR A CA 1
ATOM 840 C C . THR A 1 110 ? -6.668 3.092 -3.831 1.00 68.88 110 THR A C 1
ATOM 842 O O . THR A 1 110 ? -6.993 1.922 -4.024 1.00 68.88 110 THR A O 1
ATOM 845 N N . SER A 1 111 ? -5.499 3.423 -3.274 1.00 70.56 111 SER A N 1
ATOM 846 C CA . SER A 1 111 ? -4.502 2.424 -2.872 1.00 70.56 111 SER A CA 1
ATOM 847 C C . SER A 1 111 ? -4.975 1.593 -1.673 1.00 70.56 111 SER A C 1
ATOM 849 O O . SER A 1 111 ? -4.811 0.378 -1.675 1.00 70.56 111 SER A O 1
ATOM 851 N N . ILE A 1 112 ? -5.611 2.220 -0.676 1.00 72.25 112 ILE A N 1
ATOM 852 C CA . ILE A 1 112 ? -6.201 1.536 0.486 1.00 72.25 112 ILE A CA 1
ATOM 853 C C . ILE A 1 112 ? -7.288 0.565 0.032 1.00 72.25 112 ILE A C 1
ATOM 855 O O . ILE A 1 112 ? -7.218 -0.607 0.374 1.00 72.25 112 ILE A O 1
ATOM 859 N N . SER A 1 113 ? -8.243 1.014 -0.781 1.00 75.31 113 SER A N 1
ATOM 860 C CA . SER A 1 113 ? -9.341 0.180 -1.293 1.00 75.31 113 SER A CA 1
ATOM 861 C C . SER A 1 113 ? -8.793 -1.054 -2.007 1.00 75.31 113 SER A C 1
ATOM 863 O O . SER A 1 113 ? -9.209 -2.180 -1.743 1.00 75.31 113 SER A O 1
ATOM 865 N N . LYS A 1 114 ? -7.753 -0.866 -2.829 1.00 79.69 114 LYS A N 1
ATOM 866 C CA . LYS A 1 114 ? -7.060 -1.974 -3.489 1.00 79.69 114 LYS A CA 1
ATOM 867 C C . LYS A 1 114 ? -6.341 -2.896 -2.516 1.00 79.69 114 LYS A C 1
ATOM 869 O O . LYS A 1 114 ? -6.431 -4.105 -2.699 1.00 79.69 114 LYS A O 1
ATOM 874 N N . ILE A 1 115 ? -5.689 -2.385 -1.470 1.00 78.44 115 ILE A N 1
ATOM 875 C CA . ILE A 1 115 ? -5.127 -3.231 -0.402 1.00 78.44 115 ILE A CA 1
ATOM 876 C C . ILE A 1 115 ? -6.223 -4.111 0.224 1.00 78.44 115 ILE A C 1
ATOM 878 O O . ILE A 1 115 ? -6.001 -5.301 0.456 1.00 78.44 115 ILE A O 1
ATOM 882 N N . LEU A 1 116 ? -7.403 -3.549 0.491 1.00 75.25 116 LEU A N 1
ATOM 883 C CA . LEU A 1 116 ? -8.506 -4.284 1.111 1.00 75.25 116 LEU A CA 1
ATOM 884 C C . LEU A 1 116 ? -9.031 -5.400 0.206 1.00 75.25 116 LEU A C 1
ATOM 886 O O . LEU A 1 116 ? -9.134 -6.543 0.653 1.00 75.25 116 LEU A O 1
ATOM 890 N N . ASP A 1 117 ? -9.299 -5.079 -1.058 1.00 76.25 117 ASP A N 1
ATOM 891 C CA . ASP A 1 117 ? -9.904 -6.015 -2.006 1.00 76.25 117 ASP A CA 1
ATOM 892 C C . ASP A 1 117 ? -8.918 -7.071 -2.521 1.00 76.25 117 ASP A C 1
ATOM 894 O O . ASP A 1 117 ? -9.270 -8.246 -2.621 1.00 76.25 117 ASP A O 1
ATOM 898 N N . SER A 1 118 ? -7.685 -6.670 -2.849 1.00 73.69 118 SER A N 1
ATOM 899 C CA . SER A 1 118 ? -6.699 -7.558 -3.486 1.00 73.69 118 SER A CA 1
ATOM 900 C C . SER A 1 118 ? -5.818 -8.311 -2.489 1.00 73.69 118 SER A C 1
ATOM 902 O O . SER A 1 118 ? -5.450 -9.454 -2.756 1.00 73.69 118 SER A O 1
ATOM 904 N N . VAL A 1 119 ? -5.505 -7.713 -1.330 1.00 80.25 119 VAL A N 1
ATOM 905 C CA . VAL A 1 119 ? -4.507 -8.267 -0.398 1.00 80.25 119 VAL A CA 1
ATOM 906 C C . VAL A 1 119 ? -5.151 -8.874 0.834 1.00 80.25 119 VAL A C 1
ATOM 908 O O . VAL A 1 119 ? -4.901 -10.029 1.163 1.00 80.25 119 VAL A O 1
ATOM 911 N N . LEU A 1 120 ? -6.017 -8.140 1.535 1.00 79.25 120 LEU A N 1
ATOM 912 C CA . LEU A 1 120 ? -6.615 -8.676 2.766 1.00 79.25 120 LEU A CA 1
ATOM 913 C C . LEU A 1 120 ? -7.606 -9.820 2.503 1.00 79.25 120 LEU A C 1
ATOM 915 O O . LEU A 1 120 ? -7.860 -10.626 3.404 1.00 79.25 120 LEU A O 1
ATOM 919 N N . GLY A 1 121 ? -8.122 -9.910 1.275 1.00 73.81 121 GLY A N 1
ATOM 920 C CA . GLY A 1 121 ? -8.914 -11.033 0.779 1.00 73.81 121 GLY A CA 1
ATOM 921 C C . GLY A 1 121 ? -8.105 -12.247 0.307 1.00 73.81 121 GLY A C 1
ATOM 922 O O . GLY A 1 121 ? -8.712 -13.291 0.071 1.00 73.81 121 GLY A O 1
ATOM 923 N N . SER A 1 122 ? -6.776 -12.147 0.176 1.00 78.38 122 SER A N 1
ATOM 924 C CA . SER A 1 122 ? -5.931 -13.265 -0.267 1.00 78.38 122 SER A CA 1
ATOM 925 C C . SER A 1 122 ? -5.824 -14.355 0.811 1.00 78.38 122 SER A C 1
ATOM 927 O O . SER A 1 122 ? -6.236 -14.168 1.956 1.00 78.38 122 SER A O 1
ATOM 929 N N . ASP A 1 123 ? -5.231 -15.506 0.490 1.00 75.25 123 ASP A N 1
ATOM 930 C CA . ASP A 1 123 ? -4.919 -16.554 1.477 1.00 75.25 123 ASP A CA 1
ATOM 931 C C . ASP A 1 123 ? -3.481 -16.452 2.031 1.00 75.25 123 ASP A C 1
ATOM 933 O O . ASP A 1 123 ? -3.094 -17.219 2.913 1.00 75.25 123 ASP A O 1
ATOM 937 N N . THR A 1 124 ? -2.692 -15.479 1.569 1.00 79.75 124 THR A N 1
ATOM 938 C CA . THR A 1 124 ? -1.258 -15.325 1.859 1.00 79.75 124 THR A CA 1
ATOM 939 C C . THR A 1 124 ? -1.016 -14.356 3.017 1.00 79.75 124 THR A C 1
ATOM 941 O O . THR A 1 124 ? -1.207 -13.147 2.914 1.00 79.75 124 THR A O 1
ATOM 944 N N . ASP A 1 125 ? -0.545 -14.870 4.154 1.00 78.56 125 ASP A N 1
ATOM 945 C CA . ASP A 1 125 ? -0.228 -14.019 5.310 1.00 78.56 125 ASP A CA 1
ATOM 946 C C . ASP A 1 125 ? 0.996 -13.106 5.079 1.00 78.56 125 ASP A C 1
ATOM 948 O O . ASP A 1 125 ? 1.092 -12.054 5.712 1.00 78.56 125 ASP A O 1
ATOM 952 N N . GLU A 1 126 ? 1.897 -13.471 4.157 1.00 84.81 126 GLU A N 1
ATOM 953 C CA . GLU A 1 126 ? 3.106 -12.697 3.817 1.00 84.81 126 GLU A CA 1
ATOM 954 C C . GLU A 1 126 ? 2.783 -11.294 3.284 1.00 84.81 126 GLU A C 1
ATOM 956 O O . GLU A 1 126 ? 3.514 -10.345 3.559 1.00 84.81 126 GLU A O 1
ATOM 961 N N . GLU A 1 127 ? 1.670 -11.144 2.566 1.00 86.25 127 GLU A N 1
ATOM 962 C CA . GLU A 1 127 ? 1.239 -9.864 1.991 1.00 86.25 127 GLU A CA 1
ATOM 963 C C . GLU A 1 127 ? 0.263 -9.134 2.927 1.00 86.25 127 GLU A C 1
ATOM 965 O O . GLU A 1 127 ? 0.269 -7.903 3.018 1.00 86.25 127 GLU A O 1
ATOM 970 N N . LYS A 1 128 ? -0.537 -9.883 3.700 1.00 89.81 128 LYS A N 1
ATOM 971 C CA . LYS A 1 128 ? -1.469 -9.315 4.687 1.00 89.81 128 LYS A CA 1
ATOM 972 C C . LYS A 1 128 ? -0.768 -8.573 5.806 1.00 89.81 128 LYS A C 1
ATOM 974 O O . LYS A 1 128 ? -1.285 -7.568 6.283 1.00 89.81 128 LYS A O 1
ATOM 979 N N . GLU A 1 129 ? 0.367 -9.077 6.273 1.00 90.69 129 GLU A N 1
ATOM 980 C CA . GLU A 1 129 ? 1.119 -8.432 7.346 1.00 90.69 129 GLU A CA 1
ATOM 981 C C . GLU A 1 129 ? 1.511 -6.979 7.014 1.00 90.69 129 GLU A C 1
ATOM 983 O O . GLU A 1 129 ? 1.114 -6.087 7.776 1.00 90.69 129 GLU A O 1
ATOM 988 N N . PRO A 1 130 ? 2.236 -6.706 5.912 1.00 89.06 130 PRO A N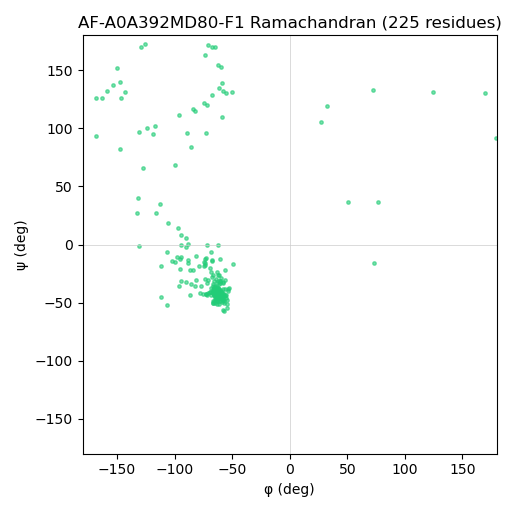 1
ATOM 989 C CA . PRO A 1 130 ? 2.576 -5.338 5.535 1.00 89.06 130 PRO A CA 1
ATOM 990 C C . PRO A 1 130 ? 1.331 -4.515 5.178 1.00 89.06 130 PRO A C 1
ATOM 992 O O . PRO A 1 130 ? 1.243 -3.356 5.577 1.00 89.06 130 PRO A O 1
ATOM 995 N N . ALA A 1 131 ? 0.315 -5.107 4.539 1.00 90.81 131 ALA A N 1
ATOM 996 C CA . ALA A 1 131 ? -0.965 -4.437 4.291 1.00 90.81 131 ALA A CA 1
ATOM 997 C C . ALA A 1 131 ? -1.639 -3.936 5.584 1.00 90.81 131 ALA A C 1
ATOM 999 O O . ALA A 1 131 ? -2.023 -2.769 5.684 1.00 90.81 131 ALA A O 1
ATOM 1000 N N . LEU A 1 132 ? -1.740 -4.788 6.609 1.00 92.12 132 LEU A N 1
ATOM 1001 C CA . LEU A 1 132 ? -2.289 -4.410 7.913 1.00 92.12 132 LEU A CA 1
ATOM 1002 C C . LEU A 1 132 ? -1.416 -3.371 8.618 1.00 92.12 132 LEU A C 1
ATOM 1004 O O . LEU A 1 132 ? -1.957 -2.504 9.299 1.00 92.12 132 LEU A O 1
ATOM 1008 N N . ALA A 1 133 ? -0.090 -3.444 8.471 1.00 91.00 133 ALA A N 1
ATOM 1009 C CA . ALA A 1 133 ? 0.827 -2.460 9.042 1.00 91.00 133 ALA A CA 1
ATOM 1010 C C . ALA A 1 133 ? 0.612 -1.063 8.438 1.00 91.00 133 ALA A C 1
ATOM 1012 O O . ALA A 1 133 ? 0.537 -0.089 9.188 1.00 91.00 133 ALA A O 1
ATOM 1013 N N . ILE A 1 134 ? 0.433 -0.976 7.115 1.00 88.94 134 ILE A N 1
ATOM 1014 C CA . ILE A 1 134 ? 0.104 0.272 6.409 1.00 88.94 134 ILE A CA 1
ATOM 1015 C C . ILE A 1 134 ? -1.198 0.852 6.962 1.00 88.94 134 ILE A C 1
ATOM 1017 O O . ILE A 1 134 ? -1.210 1.977 7.460 1.00 88.94 134 ILE A O 1
ATOM 1021 N N . VAL A 1 135 ? -2.284 0.072 6.939 1.00 89.31 135 VAL A N 1
ATOM 1022 C CA . VAL A 1 135 ? -3.605 0.540 7.389 1.00 89.31 135 VAL A CA 1
ATOM 1023 C C . VAL A 1 135 ? -3.573 0.948 8.865 1.00 89.31 135 VAL A C 1
ATOM 1025 O O . VAL A 1 135 ? -4.114 1.991 9.229 1.00 89.31 135 VAL A O 1
ATOM 1028 N N . LEU A 1 136 ? -2.896 0.176 9.718 1.00 90.50 136 LEU A N 1
ATOM 1029 C CA . LEU A 1 136 ? -2.728 0.501 11.135 1.00 90.50 136 LEU A CA 1
ATOM 1030 C C . LEU A 1 136 ? -1.957 1.807 11.340 1.00 90.50 136 LEU A C 1
ATOM 1032 O O . LEU A 1 136 ? -2.373 2.625 12.163 1.00 90.50 136 LEU A O 1
ATOM 1036 N N . SER A 1 137 ? -0.872 2.020 10.591 1.00 87.75 137 SER A N 1
ATOM 1037 C CA . SER A 1 137 ? -0.089 3.258 10.650 1.00 87.75 137 SER A CA 1
ATOM 1038 C C . SER A 1 137 ? -0.957 4.471 10.307 1.00 87.75 137 SER A C 1
ATOM 1040 O O . SER A 1 137 ? -0.952 5.447 11.052 1.00 87.75 137 SER A O 1
ATOM 1042 N N . LEU A 1 138 ? -1.778 4.386 9.255 1.00 84.75 138 LEU A N 1
ATOM 1043 C CA . LEU A 1 138 ? -2.682 5.468 8.845 1.00 84.75 138 LEU A CA 1
ATOM 1044 C C . LEU A 1 138 ? -3.766 5.763 9.883 1.00 84.75 138 LEU A C 1
ATOM 1046 O O . LEU A 1 138 ? -3.928 6.908 10.305 1.00 84.75 138 LEU A O 1
ATOM 1050 N N . CYS A 1 139 ? -4.470 4.726 10.337 1.00 87.81 139 CYS A N 1
ATOM 1051 C CA . CYS A 1 139 ? -5.518 4.842 11.352 1.00 87.81 139 CYS A CA 1
ATOM 1052 C C . CYS A 1 139 ? -4.983 5.395 12.685 1.00 87.81 139 CYS A C 1
ATOM 1054 O O . CYS A 1 139 ? -5.684 6.106 13.397 1.00 87.81 139 CYS A O 1
ATOM 1056 N N . SER A 1 140 ? -3.723 5.110 13.023 1.00 88.12 140 SER A N 1
ATOM 1057 C CA . SER A 1 140 ? -3.091 5.649 14.235 1.00 88.12 140 SER A CA 1
ATOM 1058 C C . SER A 1 140 ? -2.744 7.141 14.124 1.00 88.12 140 SER A C 1
ATOM 1060 O O . SER A 1 140 ? -2.490 7.781 15.143 1.00 88.12 140 SER A O 1
ATOM 1062 N N . GLN A 1 141 ? -2.698 7.694 12.907 1.00 82.31 141 GLN A N 1
ATOM 1063 C CA . GLN A 1 141 ? -2.306 9.081 12.643 1.00 82.31 141 GLN A CA 1
ATOM 1064 C C . GLN A 1 141 ? -3.500 10.037 12.507 1.00 82.31 141 GLN A C 1
ATOM 1066 O O . GLN A 1 141 ? -3.384 11.192 12.914 1.00 82.31 141 GLN A O 1
ATOM 1071 N N . SER A 1 142 ? -4.628 9.596 11.933 1.00 80.81 142 SER A N 1
ATOM 1072 C CA . SER A 1 142 ? -5.829 10.433 11.784 1.00 80.81 142 SER A CA 1
ATOM 1073 C C . SER A 1 142 ? -7.122 9.625 11.870 1.00 80.81 142 SER A C 1
ATOM 1075 O O . SER A 1 142 ? -7.248 8.553 11.274 1.00 80.81 142 SER A O 1
ATOM 1077 N N . LEU A 1 143 ? -8.119 10.206 12.546 1.00 83.81 143 LEU A N 1
ATOM 1078 C CA . LEU A 1 143 ? -9.486 9.687 12.585 1.00 83.81 143 LEU A CA 1
ATOM 1079 C C . LEU A 1 143 ? -10.114 9.627 11.185 1.00 83.81 143 LEU A C 1
ATOM 1081 O O . LEU A 1 143 ? -10.891 8.718 10.911 1.00 83.81 143 LEU A O 1
ATOM 1085 N N . GLU A 1 144 ? -9.738 10.539 10.288 1.00 80.50 144 GLU A N 1
ATOM 1086 C CA . GLU A 1 144 ? -10.236 10.564 8.909 1.00 80.50 144 GLU A CA 1
ATOM 1087 C C . GLU A 1 144 ? -9.842 9.272 8.180 1.00 80.50 144 GLU A C 1
ATOM 1089 O O . GLU A 1 144 ? -10.666 8.667 7.505 1.00 80.50 144 GLU A O 1
ATOM 1094 N N . TYR A 1 145 ? -8.616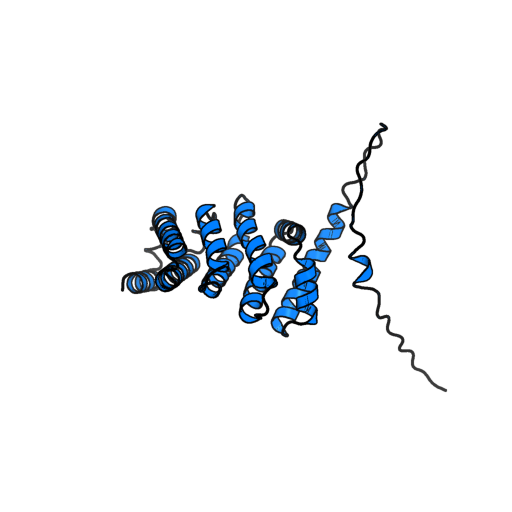 8.770 8.377 1.00 81.69 145 TYR A N 1
ATOM 1095 C CA . TYR A 1 145 ? -8.211 7.481 7.806 1.00 81.69 145 TYR A CA 1
ATOM 1096 C C . TYR A 1 145 ? -8.998 6.312 8.401 1.00 81.69 145 TYR A C 1
ATOM 1098 O O . TYR A 1 145 ? -9.366 5.398 7.664 1.00 81.69 145 TYR A O 1
ATOM 1106 N N . CYS A 1 146 ? -9.310 6.350 9.700 1.00 86.81 146 CYS A N 1
ATOM 1107 C CA . CYS A 1 146 ? -10.180 5.351 10.319 1.00 86.81 146 CYS A CA 1
ATOM 1108 C C . CYS A 1 146 ? -11.582 5.351 9.692 1.00 86.81 146 CYS A C 1
ATOM 1110 O O . CYS A 1 146 ? -12.104 4.286 9.361 1.00 86.81 146 CYS A O 1
ATOM 1112 N N . GLU A 1 147 ? -12.188 6.526 9.506 1.00 84.75 147 GLU A N 1
ATOM 1113 C CA . GLU A 1 147 ? -13.504 6.679 8.871 1.00 84.75 147 GLU A CA 1
ATOM 1114 C C . GLU A 1 147 ? -13.509 6.136 7.441 1.00 84.75 147 GLU A C 1
ATOM 1116 O O . GLU A 1 147 ? -14.405 5.377 7.066 1.00 84.75 147 GLU A O 1
ATOM 1121 N N . LEU A 1 148 ? -12.477 6.471 6.670 1.00 80.31 148 LEU A N 1
ATOM 1122 C CA . LEU A 1 148 ? -12.298 6.016 5.297 1.00 80.31 148 LEU A CA 1
ATOM 1123 C C . LEU A 1 148 ? -12.159 4.493 5.203 1.00 80.31 148 LEU A C 1
ATOM 1125 O O . LEU A 1 148 ? -12.873 3.838 4.449 1.00 80.31 148 LEU A O 1
ATOM 1129 N N . VAL A 1 149 ? -11.295 3.906 6.025 1.00 84.69 149 VAL A N 1
ATOM 1130 C CA . VAL A 1 149 ? -11.087 2.454 6.076 1.00 84.69 149 VAL A CA 1
ATOM 1131 C C . VAL A 1 149 ? -12.356 1.711 6.529 1.00 84.69 149 VAL A C 1
ATOM 1133 O O . VAL A 1 149 ? -12.631 0.602 6.061 1.00 84.69 149 VAL A O 1
ATOM 1136 N N . MET A 1 150 ? -13.165 2.309 7.413 1.00 86.31 150 MET A N 1
ATOM 1137 C CA . MET A 1 150 ? -14.483 1.760 7.752 1.00 86.31 150 MET A CA 1
ATOM 1138 C C . MET A 1 150 ? -15.478 1.858 6.596 1.00 86.31 150 MET A C 1
ATOM 1140 O O . MET A 1 150 ? -16.243 0.913 6.396 1.00 86.31 150 MET A O 1
ATOM 1144 N N . TYR A 1 151 ? -15.485 2.974 5.861 1.00 84.31 151 TYR A N 1
ATOM 1145 C CA . TYR A 1 151 ? -16.360 3.176 4.704 1.00 84.31 151 TYR A CA 1
ATOM 1146 C C . TYR A 1 151 ? -16.113 2.119 3.620 1.00 84.31 151 TYR A C 1
ATOM 1148 O O . TYR A 1 151 ? -17.072 1.535 3.118 1.00 84.31 151 TYR A O 1
ATOM 1156 N N . GLU A 1 152 ? -14.846 1.788 3.364 1.00 83.31 152 GLU A N 1
ATOM 1157 C CA . GLU A 1 152 ? -14.442 0.720 2.435 1.00 83.31 152 GLU A CA 1
ATOM 1158 C C . GLU A 1 152 ? -14.722 -0.705 2.962 1.00 83.31 152 GLU A C 1
ATOM 1160 O O . GLU A 1 152 ? -14.455 -1.702 2.297 1.00 83.31 152 GLU A O 1
ATOM 1165 N N . GLY A 1 153 ? -15.284 -0.847 4.167 1.00 85.44 153 GLY A N 1
ATOM 1166 C CA . GLY A 1 153 ? -15.781 -2.133 4.648 1.00 85.44 153 GLY A CA 1
ATOM 1167 C C . GLY A 1 153 ? -14.696 -3.103 5.114 1.00 85.44 153 GLY A C 1
ATOM 1168 O O . GLY A 1 153 ? -14.856 -4.311 4.959 1.00 85.44 153 GLY A O 1
ATOM 1169 N N . ILE A 1 154 ? -13.625 -2.621 5.755 1.00 88.50 154 ILE A N 1
ATOM 1170 C CA . ILE A 1 154 ? -12.523 -3.478 6.234 1.00 88.50 154 ILE A CA 1
ATOM 1171 C C . ILE A 1 154 ? -12.937 -4.528 7.290 1.00 88.50 154 ILE A C 1
ATOM 1173 O O . ILE A 1 154 ? -12.278 -5.555 7.465 1.00 88.50 154 ILE A O 1
ATOM 1177 N N . ILE A 1 155 ? -14.008 -4.275 8.052 1.00 90.88 155 ILE A N 1
ATOM 1178 C CA . ILE A 1 155 ? -14.283 -4.998 9.305 1.00 90.88 155 ILE A CA 1
ATOM 1179 C C . ILE A 1 155 ? -14.413 -6.526 9.135 1.00 90.88 155 ILE A C 1
ATOM 1181 O O . ILE A 1 155 ? -13.830 -7.248 9.950 1.00 90.88 155 ILE A O 1
ATOM 1185 N N . PRO A 1 156 ? -15.113 -7.069 8.117 1.00 90.75 156 PRO A N 1
ATOM 1186 C CA . PRO A 1 156 ? -15.181 -8.513 7.901 1.00 90.75 156 PRO A CA 1
ATOM 1187 C C . PRO A 1 156 ? -13.801 -9.156 7.711 1.00 90.75 156 PRO A C 1
ATOM 1189 O O . PRO A 1 156 ? -13.558 -10.234 8.260 1.00 90.75 156 PRO A O 1
ATOM 1192 N N . TYR A 1 157 ? -12.880 -8.479 7.014 1.00 90.19 157 TYR A N 1
ATOM 1193 C CA . TYR A 1 157 ? -11.504 -8.946 6.842 1.00 90.19 157 TYR A CA 1
ATOM 1194 C C . TYR A 1 157 ? -10.772 -9.003 8.186 1.00 90.19 157 TYR A C 1
ATOM 1196 O O . TYR A 1 157 ? -10.212 -10.045 8.529 1.00 90.19 157 TYR A O 1
ATOM 1204 N N . LEU A 1 158 ? -10.848 -7.945 9.005 1.00 92.88 158 LEU A N 1
ATOM 1205 C CA . LEU A 1 158 ? -10.200 -7.915 10.328 1.00 92.88 158 LEU A CA 1
ATOM 1206 C C . LEU A 1 158 ? -10.760 -8.978 11.275 1.00 92.88 158 LEU A C 1
ATOM 1208 O O . LEU A 1 158 ? -10.010 -9.609 12.021 1.00 92.88 158 LEU A O 1
ATOM 1212 N N . VAL A 1 159 ? -12.072 -9.223 11.240 1.00 93.06 159 VAL A N 1
ATOM 1213 C CA . VAL A 1 159 ? -12.693 -10.290 12.035 1.00 93.06 159 VAL A CA 1
ATOM 1214 C C . VAL A 1 159 ? -12.208 -11.663 11.562 1.00 93.06 159 VAL A C 1
ATOM 1216 O O . VAL A 1 159 ? -11.869 -12.508 12.388 1.00 93.06 159 VAL A O 1
ATOM 1219 N N . ASN A 1 160 ? -12.116 -11.908 10.255 1.00 92.12 160 ASN A N 1
ATOM 1220 C CA . ASN A 1 160 ? -11.589 -13.178 9.751 1.00 92.12 160 ASN A CA 1
ATOM 1221 C C . ASN A 1 160 ? -10.105 -13.366 10.121 1.00 92.12 160 ASN A C 1
ATOM 1223 O 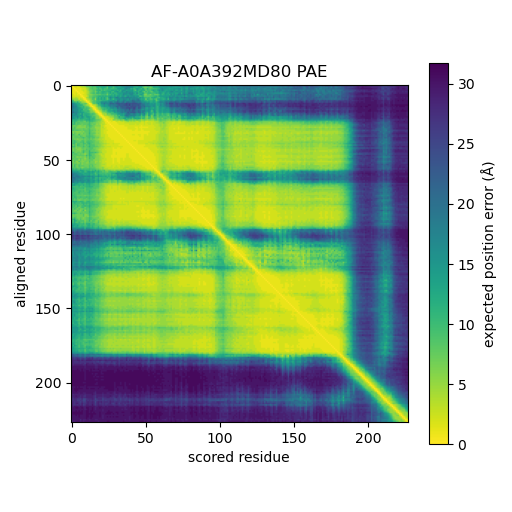O . ASN A 1 160 ? -9.739 -14.422 10.640 1.00 92.12 160 ASN A O 1
ATOM 1227 N N . ILE A 1 161 ? -9.275 -12.337 9.934 1.00 92.38 161 ILE A N 1
ATOM 1228 C CA . ILE A 1 161 ? -7.835 -12.373 10.233 1.00 92.38 161 ILE A CA 1
ATOM 1229 C C . ILE A 1 161 ? -7.581 -12.520 11.739 1.00 92.38 161 ILE A C 1
ATOM 1231 O O . ILE A 1 161 ? -6.776 -13.354 12.138 1.00 92.38 161 ILE A O 1
ATOM 1235 N N . SER A 1 162 ? -8.303 -11.800 12.600 1.00 94.31 162 SER A N 1
ATOM 1236 C CA . SER A 1 162 ? -8.146 -11.937 14.060 1.00 94.31 162 SER A CA 1
ATOM 1237 C C . SER A 1 162 ? -8.472 -13.347 14.574 1.00 94.31 162 SER A C 1
ATOM 1239 O O . SER A 1 162 ? -7.913 -13.783 15.580 1.00 94.31 162 SER A O 1
ATOM 1241 N N . ASN A 1 163 ? -9.316 -14.099 13.861 1.00 92.69 163 ASN A N 1
ATOM 1242 C CA . ASN A 1 163 ? -9.612 -15.492 14.189 1.00 92.69 163 ASN A CA 1
ATOM 1243 C C . ASN A 1 163 ? -8.614 -16.478 13.558 1.00 92.69 163 ASN A C 1
ATOM 1245 O O . ASN A 1 163 ? -8.177 -17.420 14.223 1.00 92.69 163 ASN A O 1
ATOM 1249 N N . LYS A 1 164 ? -8.252 -16.283 12.283 1.00 90.56 164 LYS A N 1
ATOM 1250 C CA . LYS A 1 164 ? -7.553 -17.299 11.472 1.00 90.56 164 LYS A CA 1
ATOM 1251 C C . LYS A 1 164 ? -6.107 -16.977 11.101 1.00 90.56 164 LYS A C 1
ATOM 1253 O O . LYS A 1 164 ? -5.394 -17.901 10.735 1.00 90.56 164 LYS A O 1
ATOM 1258 N N . GLY A 1 165 ? -5.683 -15.720 11.186 1.00 89.31 165 GLY A N 1
ATOM 1259 C CA . GLY A 1 165 ? -4.329 -15.303 10.823 1.00 89.31 165 GLY A CA 1
ATOM 1260 C C . GLY A 1 165 ? -3.259 -15.859 11.763 1.00 89.31 165 GLY A C 1
ATOM 1261 O O . GLY A 1 165 ? -3.557 -16.410 12.834 1.00 89.31 165 GLY A O 1
ATOM 1262 N N . ASN A 1 166 ? -2.001 -15.694 11.372 1.00 91.75 166 ASN A N 1
ATOM 1263 C CA . ASN A 1 166 ? -0.857 -15.919 12.253 1.00 91.75 166 ASN A CA 1
ATOM 1264 C C . ASN A 1 166 ? -0.808 -14.919 13.432 1.00 91.75 166 ASN A C 1
ATOM 1266 O O . ASN A 1 166 ? -1.548 -13.934 13.473 1.00 91.75 166 ASN A O 1
ATOM 1270 N N . ASP A 1 167 ? 0.075 -15.156 14.404 1.00 93.75 167 ASP A N 1
ATOM 1271 C CA . ASP A 1 167 ? 0.147 -14.346 15.630 1.00 93.75 167 ASP A CA 1
ATOM 1272 C C . ASP A 1 167 ? 0.348 -12.851 15.350 1.00 93.75 167 ASP A C 1
ATOM 1274 O O . ASP A 1 167 ? -0.255 -11.995 15.997 1.00 93.75 167 ASP A O 1
ATOM 1278 N N . ASN A 1 168 ? 1.149 -12.518 14.341 1.00 92.38 168 ASN A N 1
ATOM 1279 C CA . ASN A 1 168 ? 1.493 -11.137 14.046 1.00 92.38 168 ASN A CA 1
ATOM 1280 C C . ASN A 1 168 ? 0.370 -10.375 13.312 1.00 92.38 168 ASN A C 1
ATOM 1282 O O . ASN A 1 168 ? 0.059 -9.233 13.663 1.00 92.38 168 ASN A O 1
ATOM 1286 N N . THR A 1 169 ? -0.290 -11.008 12.339 1.00 92.88 169 THR A N 1
ATOM 1287 C CA . THR A 1 169 ? -1.470 -10.445 11.656 1.00 92.88 169 THR A CA 1
ATOM 1288 C C . THR A 1 169 ? -2.663 -10.334 12.605 1.00 92.88 169 THR A C 1
ATOM 1290 O O . THR A 1 169 ? -3.381 -9.334 12.565 1.00 92.88 169 THR A O 1
ATOM 1293 N N . LYS A 1 170 ? -2.835 -11.291 13.530 1.00 95.19 170 LYS A N 1
ATOM 1294 C CA . LYS A 1 170 ? -3.852 -11.232 14.592 1.00 95.19 170 LYS A CA 1
ATOM 1295 C C . LYS A 1 170 ? -3.688 -10.013 15.483 1.00 95.19 170 LYS A C 1
ATOM 1297 O O . LYS A 1 170 ? -4.661 -9.292 15.692 1.00 95.19 170 LYS A O 1
ATOM 1302 N N . VAL A 1 171 ? -2.475 -9.763 15.979 1.00 96.19 171 VAL A N 1
ATOM 1303 C CA . VAL A 1 171 ? -2.194 -8.598 16.832 1.00 96.19 171 VAL A CA 1
ATOM 1304 C C . VAL A 1 171 ? -2.552 -7.297 16.108 1.00 96.19 171 VAL A C 1
ATOM 1306 O O . VAL A 1 171 ? -3.269 -6.469 16.668 1.00 96.19 171 VAL A O 1
ATOM 1309 N N . LYS A 1 172 ? -2.142 -7.143 14.842 1.00 94.88 172 LYS A N 1
ATOM 1310 C CA . LYS A 1 172 ? -2.464 -5.948 14.040 1.00 94.88 172 LYS A CA 1
ATOM 1311 C C . LYS A 1 172 ? -3.963 -5.809 13.765 1.00 94.88 172 LYS A C 1
ATOM 1313 O O . LYS A 1 172 ? -4.502 -4.712 13.880 1.00 94.88 172 LYS A O 1
ATOM 1318 N N . ALA A 1 173 ? -4.648 -6.907 13.442 1.00 95.00 173 ALA A N 1
ATOM 1319 C CA . ALA A 1 173 ? -6.087 -6.897 13.186 1.00 95.00 173 ALA A CA 1
ATOM 1320 C C . ALA A 1 173 ? -6.895 -6.518 14.437 1.00 95.00 173 ALA A C 1
ATOM 1322 O O . ALA A 1 173 ? -7.844 -5.740 14.343 1.00 95.00 173 ALA A O 1
ATOM 1323 N N . VAL A 1 174 ? -6.509 -7.031 15.611 1.00 95.81 174 VAL A N 1
ATOM 1324 C CA . VAL A 1 174 ? -7.140 -6.679 16.892 1.00 95.81 174 VAL A CA 1
ATOM 1325 C C . VAL A 1 174 ? -6.920 -5.205 17.227 1.00 95.81 174 VAL A C 1
ATOM 1327 O O . VAL A 1 174 ? -7.868 -4.535 17.638 1.00 95.81 174 VAL A O 1
ATOM 1330 N N . GLU A 1 175 ? -5.712 -4.684 17.012 1.00 95.81 175 GLU A N 1
ATOM 1331 C CA . GLU A 1 175 ? -5.427 -3.270 17.266 1.00 95.81 175 GLU A CA 1
ATOM 1332 C C . GLU A 1 175 ? -6.187 -2.346 16.305 1.00 95.81 175 GLU A C 1
ATOM 1334 O O . GLU A 1 175 ? -6.780 -1.359 16.738 1.00 95.81 175 GLU A O 1
ATOM 1339 N N . LEU A 1 176 ? -6.282 -2.703 15.021 1.00 94.31 176 LEU A N 1
ATOM 1340 C CA . LEU A 1 176 ? -7.129 -1.978 14.072 1.00 94.31 176 LEU A CA 1
ATOM 1341 C C . LEU A 1 176 ? -8.596 -1.978 14.510 1.00 94.31 176 LEU A C 1
ATOM 1343 O O . LEU A 1 176 ? -9.217 -0.922 14.565 1.00 94.31 176 LEU A O 1
ATOM 1347 N N . LEU A 1 177 ? -9.153 -3.129 14.899 1.00 94.94 177 LEU A N 1
ATOM 1348 C CA . LEU A 1 177 ? -10.526 -3.199 15.420 1.00 94.94 177 LEU A CA 1
ATOM 1349 C C . LEU A 1 177 ? -10.733 -2.311 16.657 1.00 94.94 177 LEU A C 1
ATOM 1351 O O . LEU A 1 177 ? -11.830 -1.779 16.848 1.00 94.94 177 LEU A O 1
ATOM 1355 N N . ARG A 1 178 ? -9.702 -2.146 17.496 1.00 94.56 178 ARG A N 1
ATOM 1356 C CA . ARG A 1 178 ? -9.733 -1.245 18.653 1.00 94.56 178 ARG A CA 1
ATOM 1357 C C . ARG A 1 178 ? -9.825 0.216 18.210 1.00 94.56 178 ARG A C 1
ATOM 1359 O O . ARG A 1 178 ? -10.724 0.906 18.683 1.00 94.56 178 ARG A O 1
ATOM 1366 N N . LEU A 1 179 ? -8.960 0.651 17.289 1.00 92.50 179 LEU A N 1
ATOM 1367 C CA . LEU A 1 179 ? -8.962 2.019 16.750 1.00 92.50 179 LEU A CA 1
ATOM 1368 C C . LEU A 1 179 ? -10.283 2.359 16.049 1.00 92.50 179 LEU A C 1
ATOM 1370 O O . LEU A 1 179 ? -10.872 3.406 16.300 1.00 92.50 179 LEU A O 1
ATOM 1374 N N . LEU A 1 180 ? -10.800 1.452 15.217 1.00 91.06 180 LEU A N 1
ATOM 1375 C CA . LEU A 1 180 ? -12.026 1.699 14.451 1.00 91.06 180 LEU A CA 1
ATOM 1376 C C . LEU A 1 180 ? -13.274 1.796 15.346 1.00 91.06 180 LEU A C 1
ATOM 1378 O O . LEU A 1 180 ? -14.215 2.519 15.023 1.00 91.06 180 LEU A O 1
ATOM 1382 N N . ARG A 1 181 ? -13.282 1.138 16.514 1.00 88.88 181 ARG A N 1
ATOM 1383 C CA . ARG A 1 181 ? -14.377 1.267 17.492 1.00 88.88 181 ARG A CA 1
ATOM 1384 C C . ARG A 1 181 ? -14.490 2.682 18.064 1.00 88.88 181 ARG A C 1
ATOM 1386 O O . ARG A 1 181 ? -15.586 3.093 18.430 1.00 88.88 181 ARG A O 1
ATOM 1393 N N . GLU A 1 182 ? -13.388 3.423 18.150 1.00 79.94 182 GLU A N 1
ATOM 1394 C CA . GLU A 1 182 ? -13.372 4.797 18.673 1.00 79.94 182 GLU A CA 1
ATOM 1395 C C . GLU A 1 182 ? -14.003 5.812 17.705 1.00 79.94 182 GLU A C 1
ATOM 1397 O O . GLU A 1 182 ? -14.303 6.934 18.106 1.00 79.94 182 GLU A O 1
ATOM 1402 N N . VAL A 1 183 ? -14.270 5.409 16.459 1.00 77.25 183 VAL A N 1
ATOM 1403 C CA . VAL A 1 183 ? -14.934 6.238 15.441 1.00 77.25 183 VAL A CA 1
ATOM 1404 C C . VAL A 1 183 ? -16.464 6.218 15.600 1.00 77.25 183 VAL A C 1
ATOM 1406 O O . VAL A 1 183 ? -17.133 7.236 15.417 1.00 77.25 183 VAL A O 1
ATOM 1409 N N . GLU A 1 184 ? -17.045 5.080 16.003 1.00 62.53 184 GLU A N 1
ATOM 1410 C CA . GLU A 1 184 ? -18.502 4.896 16.151 1.00 62.53 184 GLU A CA 1
ATOM 1411 C C . GLU A 1 184 ? -19.227 5.871 17.120 1.00 62.53 184 GLU A C 1
ATOM 1413 O O . GLU A 1 184 ? -20.390 6.198 16.852 1.00 62.53 184 GLU A O 1
ATOM 1418 N N . PRO A 1 185 ? -18.631 6.374 18.226 1.00 55.94 185 PRO A N 1
ATOM 1419 C CA . PRO A 1 185 ? -19.301 7.311 19.128 1.00 55.94 185 PRO A CA 1
ATOM 1420 C C . PRO A 1 185 ? -19.592 8.686 18.501 1.00 55.94 185 PRO A C 1
ATOM 1422 O O . PRO A 1 185 ? -20.542 9.344 18.923 1.00 55.94 185 PRO A O 1
ATOM 1425 N N . ASN A 1 186 ? -18.825 9.129 17.496 1.00 45.53 186 ASN A N 1
ATOM 1426 C CA . ASN A 1 186 ? -18.913 10.503 16.978 1.00 45.53 186 ASN A CA 1
ATOM 1427 C C . ASN A 1 186 ? -19.982 10.707 15.895 1.00 45.53 186 ASN A C 1
ATOM 1429 O O . ASN A 1 186 ? -20.501 11.813 15.756 1.00 45.53 186 ASN A O 1
ATOM 1433 N N . LEU A 1 187 ? -20.411 9.651 15.197 1.00 52.72 187 LEU A N 1
ATOM 1434 C CA . LEU A 1 187 ? -21.502 9.750 14.212 1.00 52.72 187 LEU A CA 1
ATOM 1435 C C . LEU A 1 187 ? -22.894 9.887 14.857 1.00 52.72 187 LEU A C 1
ATOM 1437 O O . LEU A 1 187 ? -23.857 10.260 14.186 1.00 52.72 187 LEU A O 1
ATOM 1441 N N . ASN A 1 188 ? -23.016 9.603 16.159 1.00 44.56 188 ASN A N 1
ATOM 1442 C CA . ASN A 1 188 ? -24.283 9.674 16.893 1.00 44.56 188 ASN A CA 1
ATOM 1443 C C . ASN A 1 188 ? -24.476 10.981 17.683 1.00 44.56 188 ASN A C 1
ATOM 1445 O O . ASN A 1 188 ? -25.592 11.248 18.117 1.00 44.56 188 ASN A O 1
ATOM 1449 N N . ASN A 1 189 ? -23.441 11.819 17.820 1.00 42.16 189 ASN A N 1
ATOM 1450 C CA . ASN A 1 189 ? -23.492 13.046 18.630 1.00 42.16 189 ASN A CA 1
ATOM 1451 C C . ASN A 1 189 ? -23.839 14.325 17.837 1.00 42.16 189 ASN A C 1
ATOM 1453 O O . ASN A 1 189 ? -23.794 15.415 18.394 1.00 42.16 189 ASN A O 1
ATOM 1457 N N . SER A 1 190 ? -24.230 14.219 16.560 1.00 43.34 190 SER A N 1
ATOM 1458 C CA . SER A 1 190 ? -24.636 15.369 15.723 1.00 43.34 190 SER A CA 1
ATOM 1459 C C . SER A 1 190 ? -26.156 15.465 15.478 1.00 43.34 190 SER A C 1
ATOM 1461 O O . SER A 1 190 ? -26.593 16.133 14.539 1.00 43.34 190 SER A O 1
ATOM 1463 N N . ARG A 1 191 ? -26.997 14.810 16.289 1.00 46.72 191 ARG A N 1
ATOM 1464 C CA . ARG A 1 191 ? -28.465 14.953 16.213 1.00 46.72 191 ARG A CA 1
ATOM 1465 C C . ARG A 1 191 ? -29.069 15.307 17.568 1.00 46.72 191 ARG A C 1
ATOM 1467 O O . ARG A 1 191 ? -29.791 14.511 18.146 1.00 46.72 191 ARG A O 1
ATOM 1474 N N . ASP A 1 192 ? -28.738 16.496 18.045 1.00 39.97 192 ASP A N 1
ATOM 1475 C CA . ASP A 1 192 ? -29.551 17.287 18.975 1.00 39.97 192 ASP A CA 1
ATOM 1476 C C . ASP A 1 192 ? -28.907 18.678 18.985 1.00 39.97 192 ASP A C 1
ATOM 1478 O O . ASP A 1 192 ? -27.877 18.920 19.599 1.00 39.97 192 ASP A O 1
ATOM 1482 N N . SER A 1 193 ? -29.343 19.623 18.167 1.00 44.84 193 SER A N 1
ATOM 1483 C CA . SER A 1 193 ? -30.492 20.451 18.508 1.00 44.84 193 SER A CA 1
ATOM 1484 C C . SER A 1 193 ? -30.978 21.121 17.231 1.00 44.84 193 SER A C 1
ATOM 1486 O O . SER A 1 193 ? -30.168 21.729 16.538 1.00 44.84 193 SER A O 1
ATOM 1488 N N . ASN A 1 194 ? -32.259 20.964 16.913 1.00 35.94 194 ASN A N 1
ATOM 1489 C CA . ASN A 1 194 ? -33.130 21.955 16.279 1.00 35.94 194 ASN A CA 1
ATOM 1490 C C . ASN A 1 194 ? -34.489 21.265 16.120 1.00 35.94 194 ASN A C 1
ATOM 1492 O O . ASN A 1 194 ? -34.737 20.556 15.144 1.00 35.94 194 ASN A O 1
ATOM 1496 N N . GLU A 1 195 ? -35.345 21.427 17.130 1.00 42.62 195 GLU A N 1
ATOM 1497 C CA . GLU A 1 195 ? -36.784 21.371 16.907 1.00 42.62 195 GLU A CA 1
ATOM 1498 C C . GLU A 1 195 ? -37.111 22.466 15.893 1.00 42.62 195 GLU A C 1
ATOM 1500 O O . GLU A 1 195 ? -37.002 23.645 16.202 1.00 42.62 195 GLU A O 1
ATOM 1505 N N . ASP A 1 196 ? -37.473 22.076 14.675 1.00 31.70 196 ASP A N 1
ATOM 1506 C CA . ASP A 1 196 ? -38.631 22.685 14.046 1.00 31.70 196 ASP A CA 1
ATOM 1507 C C . ASP A 1 196 ? -39.265 21.738 13.029 1.00 31.70 196 ASP A C 1
ATOM 1509 O O . ASP A 1 196 ? -38.632 20.977 12.295 1.00 31.70 196 ASP A O 1
ATOM 1513 N N . HIS A 1 197 ? -40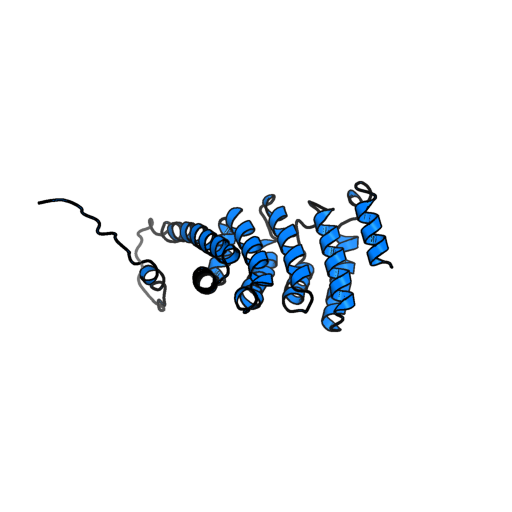.579 21.751 13.112 1.00 41.34 197 HIS A N 1
ATOM 1514 C CA . HIS A 1 197 ? -41.552 20.820 12.587 1.00 41.34 197 HIS A CA 1
ATOM 1515 C C . HIS A 1 197 ? -41.714 20.974 11.069 1.00 41.34 197 HIS A C 1
ATOM 1517 O O . HIS A 1 197 ? -42.116 22.047 10.649 1.00 41.34 197 HIS A O 1
ATOM 1523 N N . PHE A 1 198 ? -41.495 19.928 10.257 1.00 32.59 198 PHE A N 1
ATOM 1524 C CA . PHE A 1 198 ? -42.221 19.723 8.989 1.00 32.59 198 PHE A CA 1
ATOM 1525 C C . PHE A 1 198 ? -42.175 18.249 8.530 1.00 32.59 198 PHE A C 1
ATOM 1527 O O . PHE A 1 198 ? -41.137 17.591 8.549 1.00 32.59 198 PHE A O 1
ATOM 1534 N N . GLU A 1 199 ? -43.357 17.751 8.165 1.00 35.31 199 GLU A N 1
ATOM 1535 C CA . GLU A 1 199 ? -43.712 16.394 7.723 1.00 35.31 199 GLU A CA 1
ATOM 1536 C C . GLU A 1 199 ? -43.245 16.039 6.291 1.00 35.31 199 GLU A C 1
ATOM 1538 O O . GLU A 1 199 ? -43.028 16.928 5.470 1.00 35.31 199 GLU A O 1
ATOM 1543 N N . GLU A 1 200 ? -43.230 14.720 6.005 1.00 28.14 200 GLU A N 1
ATOM 1544 C CA . GLU A 1 200 ? -43.077 14.024 4.697 1.00 28.14 200 GLU A CA 1
ATOM 1545 C C . GLU A 1 200 ? -41.687 14.020 3.992 1.00 28.14 200 GLU A C 1
ATOM 1547 O O . GLU A 1 200 ? -41.062 15.052 3.816 1.00 28.14 200 GLU A O 1
ATOM 1552 N N . LYS A 1 201 ? -41.085 12.928 3.465 1.00 31.48 201 LYS A N 1
ATOM 1553 C CA . LYS A 1 201 ? -41.408 11.502 3.196 1.00 31.48 201 LYS A CA 1
ATOM 1554 C C . LYS A 1 201 ? -40.120 10.641 3.268 1.00 31.48 201 LYS A C 1
ATOM 1556 O O . LYS A 1 201 ? -39.032 11.101 2.941 1.00 31.48 201 LYS A O 1
ATOM 1561 N N . LYS A 1 202 ? -40.262 9.353 3.626 1.00 37.91 202 LYS A N 1
ATOM 1562 C CA . LYS A 1 202 ? -39.196 8.316 3.662 1.00 37.91 202 LYS A CA 1
ATOM 1563 C C . LYS A 1 202 ? -38.520 8.076 2.295 1.00 37.91 202 LYS A C 1
ATOM 1565 O O . LYS A 1 202 ? -39.210 8.064 1.278 1.00 37.91 202 LYS A O 1
ATOM 1570 N N . PRO A 1 203 ? -37.247 7.632 2.306 1.00 28.88 203 PRO A N 1
ATOM 1571 C CA . PRO A 1 203 ? -36.992 6.246 1.905 1.00 28.88 203 PRO A CA 1
ATOM 1572 C C . PRO A 1 203 ? -36.131 5.445 2.904 1.00 28.88 203 PRO A C 1
ATOM 1574 O O . PRO A 1 203 ? -35.644 5.930 3.920 1.00 28.88 203 PRO A O 1
ATOM 1577 N N . SER A 1 204 ? -36.088 4.143 2.647 1.00 32.56 204 SER A N 1
ATOM 1578 C CA . SER A 1 204 ? -35.837 3.012 3.542 1.00 32.56 204 SER A CA 1
ATOM 1579 C C . SER A 1 204 ? -34.481 2.945 4.259 1.00 32.56 204 SER A C 1
ATOM 1581 O O . SER A 1 204 ? -33.427 2.986 3.635 1.00 32.56 204 SER A O 1
ATOM 1583 N N . LYS A 1 205 ? -34.543 2.644 5.563 1.00 38.59 205 LYS A N 1
ATOM 1584 C CA . LYS A 1 205 ? -33.438 2.145 6.393 1.00 38.59 205 LYS A CA 1
ATOM 1585 C C . LYS A 1 205 ? -33.103 0.686 6.034 1.00 38.59 205 LYS A C 1
ATOM 1587 O O . LYS A 1 205 ? -33.936 -0.198 6.225 1.00 38.59 205 LYS A O 1
ATOM 1592 N N . LYS A 1 206 ? -31.869 0.434 5.603 1.00 38.19 206 LYS A N 1
ATOM 1593 C CA . LYS A 1 206 ? -31.118 -0.831 5.737 1.00 38.19 206 LYS A CA 1
ATOM 1594 C C . LYS A 1 206 ? -29.674 -0.384 5.995 1.00 38.19 206 LYS A C 1
ATOM 1596 O O . LYS A 1 206 ? -29.214 0.481 5.273 1.00 38.19 206 LYS A O 1
ATOM 1601 N N . SER A 1 207 ? -28.880 -0.834 6.951 1.00 39.41 207 SER A N 1
ATOM 1602 C CA . SER A 1 207 ? -28.948 -1.808 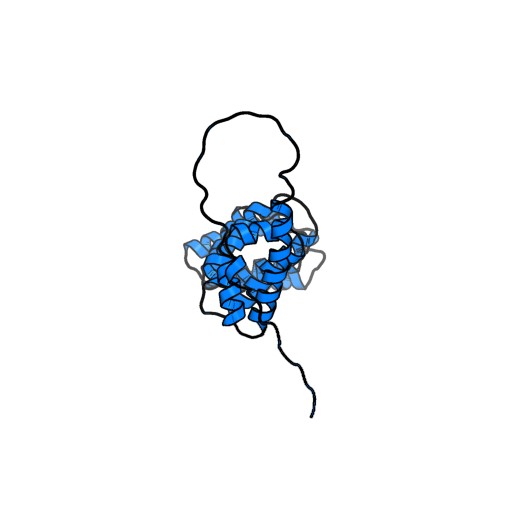8.034 1.00 39.41 207 SER A CA 1
ATOM 1603 C C . SER A 1 207 ? -27.690 -1.494 8.861 1.00 39.41 207 SER A C 1
ATOM 1605 O O . SER A 1 207 ? -26.612 -1.476 8.282 1.00 39.41 207 SER A O 1
ATOM 1607 N N . SER A 1 208 ? -27.778 -1.243 10.169 1.00 39.22 208 SER A N 1
ATOM 1608 C CA . SER A 1 208 ? -26.579 -1.085 11.026 1.00 39.22 208 SER A CA 1
ATOM 1609 C C . SER A 1 208 ? -26.666 -1.889 12.327 1.00 39.22 208 SER A C 1
ATOM 1611 O O . SER A 1 208 ? -26.049 -1.572 13.337 1.00 39.22 208 SER A O 1
ATOM 1613 N N . THR A 1 209 ? -27.424 -2.988 12.317 1.00 35.09 209 THR A N 1
ATOM 1614 C CA . THR A 1 209 ? -27.606 -3.855 13.497 1.00 35.09 209 THR A CA 1
ATOM 1615 C C . THR A 1 209 ? -26.569 -4.988 13.585 1.00 35.09 209 THR A C 1
ATOM 1617 O O . THR A 1 209 ? -26.650 -5.830 14.474 1.00 35.09 209 THR A O 1
ATOM 1620 N N . ILE A 1 210 ? -25.567 -5.028 12.701 1.00 48.56 210 ILE A N 1
ATOM 1621 C CA . ILE A 1 210 ? -24.656 -6.182 12.585 1.00 48.56 210 ILE A CA 1
ATOM 1622 C C . ILE A 1 210 ? -23.651 -6.258 13.758 1.00 48.56 210 ILE A C 1
ATOM 1624 O O . ILE A 1 210 ? -23.319 -7.357 14.202 1.00 48.56 210 ILE A O 1
ATOM 1628 N N . PHE A 1 211 ? -23.245 -5.136 14.364 1.00 41.78 211 PHE A N 1
ATOM 1629 C CA . PHE A 1 211 ? -22.132 -5.144 15.329 1.00 41.78 211 PHE A CA 1
ATOM 1630 C C . PHE A 1 211 ? -22.479 -5.517 16.774 1.00 41.78 211 PHE A C 1
ATOM 1632 O O . PHE A 1 211 ? -21.621 -6.037 17.488 1.00 41.78 211 PHE A O 1
ATOM 1639 N N . LYS A 1 212 ? -23.740 -5.389 17.212 1.00 45.28 212 LYS A N 1
ATOM 1640 C CA . LYS A 1 212 ? -24.129 -5.804 18.578 1.00 45.28 212 LYS A CA 1
ATOM 1641 C C . LYS A 1 212 ? -24.060 -7.322 18.804 1.00 45.28 212 LYS A C 1
ATOM 1643 O O . LYS A 1 212 ? -24.113 -7.757 19.950 1.00 45.28 212 LYS A O 1
ATOM 1648 N N . LYS A 1 213 ? -23.935 -8.132 17.745 1.00 44.31 213 LYS A N 1
ATOM 1649 C CA . LYS A 1 213 ? -23.944 -9.602 17.839 1.00 44.31 213 LYS A CA 1
ATOM 1650 C C . LYS A 1 213 ? -22.549 -10.239 17.921 1.00 44.31 213 LYS A C 1
ATOM 1652 O O . LYS A 1 213 ? -22.459 -11.409 18.271 1.00 44.31 213 LYS A O 1
ATOM 1657 N N . LEU A 1 214 ? -21.475 -9.493 17.645 1.00 43.88 214 LEU A N 1
ATOM 1658 C CA . LEU A 1 214 ? -20.107 -10.035 17.589 1.00 43.88 214 LEU A CA 1
ATOM 1659 C C . LEU A 1 214 ? -19.361 -10.033 18.936 1.00 43.88 214 LEU A C 1
ATOM 1661 O O . LEU A 1 214 ? -18.386 -10.760 19.074 1.00 43.88 214 LEU A O 1
ATOM 1665 N N . PHE A 1 215 ? -19.829 -9.292 19.950 1.00 46.06 215 PHE A N 1
ATOM 1666 C CA . PHE A 1 215 ? -19.126 -9.161 21.241 1.00 46.06 215 PHE A CA 1
ATOM 1667 C C . PHE A 1 215 ? -20.036 -9.365 22.465 1.00 46.06 215 PHE A C 1
ATOM 1669 O O . PHE A 1 215 ? -19.938 -8.666 23.475 1.00 46.06 215 PHE A O 1
ATOM 1676 N N . GLY A 1 216 ? -20.947 -10.337 22.386 1.00 34.00 216 GLY A N 1
ATOM 1677 C CA . GLY A 1 216 ? -21.761 -10.764 23.523 1.00 34.00 216 GLY A CA 1
ATOM 1678 C C . GLY A 1 216 ? -20.952 -11.559 24.555 1.00 34.00 216 GLY A C 1
ATOM 1679 O O . GLY A 1 216 ? -20.786 -12.759 24.395 1.00 34.00 216 GLY A O 1
ATOM 1680 N N . LYS A 1 217 ? -20.476 -10.866 25.602 1.00 33.91 217 LYS A N 1
ATOM 1681 C CA . LYS A 1 217 ? -20.174 -11.332 26.978 1.00 33.91 217 LYS A CA 1
ATOM 1682 C C . LYS A 1 217 ? -19.796 -12.820 27.164 1.00 33.91 217 LYS A C 1
ATOM 1684 O O . LYS A 1 217 ? -20.673 -13.662 27.327 1.00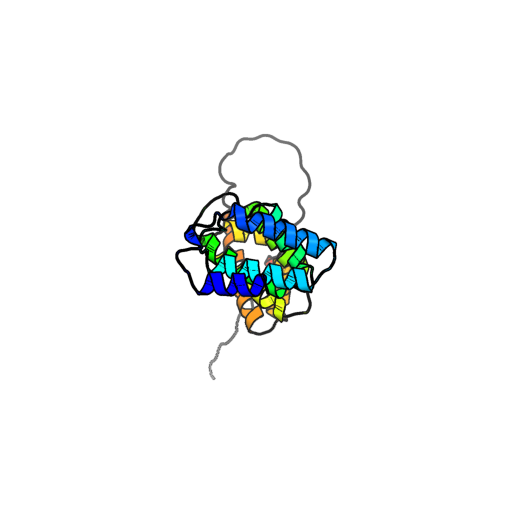 33.91 217 LYS A O 1
ATOM 1689 N N . SER A 1 218 ? -18.509 -13.102 27.391 1.00 35.69 218 SER A N 1
ATOM 1690 C CA . SER A 1 218 ? -18.117 -14.150 28.348 1.00 35.69 218 SER A CA 1
ATOM 1691 C C . SER A 1 218 ? -17.981 -13.500 29.727 1.00 35.69 218 SER A C 1
ATOM 1693 O O . SER A 1 218 ? -16.961 -12.883 30.033 1.00 35.69 218 SER A O 1
ATOM 1695 N N . SER A 1 219 ? -19.033 -13.571 30.543 1.00 33.34 219 SER A N 1
ATOM 1696 C CA . SER A 1 219 ? -18.899 -13.267 31.968 1.00 33.34 219 SER A CA 1
ATOM 1697 C C . SER A 1 219 ? -18.406 -14.524 32.667 1.00 33.34 219 SER A C 1
ATOM 1699 O O . SER A 1 219 ? -19.080 -15.550 32.660 1.00 33.34 219 SER A O 1
ATOM 1701 N N . SER A 1 220 ? -17.212 -14.415 33.232 1.00 39.00 220 SER A N 1
ATOM 1702 C CA . SER A 1 220 ? -16.651 -15.299 34.243 1.00 39.00 220 SER A CA 1
ATOM 1703 C C . SER A 1 220 ? -17.634 -15.505 35.393 1.00 39.00 220 SER A C 1
ATOM 1705 O O . SER A 1 220 ? -18.108 -14.518 35.957 1.00 39.00 220 SER A O 1
ATOM 1707 N N . ASP A 1 221 ? -17.858 -16.755 35.786 1.00 32.56 221 ASP A N 1
ATOM 1708 C CA . ASP A 1 221 ? -18.347 -17.079 37.121 1.00 32.56 221 ASP A CA 1
ATOM 1709 C C . ASP A 1 221 ? -17.292 -17.949 37.808 1.00 32.56 221 ASP A C 1
ATOM 1711 O O . ASP A 1 221 ? -17.183 -19.156 37.599 1.00 32.56 221 ASP A O 1
ATOM 1715 N N . SER A 1 222 ? -16.443 -17.285 38.586 1.00 35.38 222 SER A N 1
ATOM 1716 C CA . SER A 1 222 ? -15.586 -17.913 39.581 1.00 35.38 222 SER A CA 1
ATOM 1717 C C . SER A 1 222 ? -16.010 -17.373 40.937 1.00 35.38 222 SER A C 1
ATOM 1719 O O . SER A 1 222 ? -15.643 -16.258 41.304 1.00 35.38 222 SER A O 1
ATOM 1721 N N . SER A 1 223 ? -16.759 -18.176 41.686 1.00 40.50 223 SER A N 1
ATOM 1722 C CA . SER A 1 223 ? -16.914 -18.005 43.128 1.00 40.50 223 SER A CA 1
ATOM 1723 C C . SER A 1 223 ? -16.499 -19.296 43.825 1.00 40.50 223 SER A C 1
ATOM 1725 O O . SER A 1 223 ? -17.245 -20.268 43.896 1.00 40.50 223 SER A O 1
ATOM 1727 N N . ASN A 1 224 ? -15.271 -19.283 44.342 1.00 39.78 224 ASN A N 1
ATOM 1728 C CA . ASN A 1 224 ? -14.870 -20.081 45.497 1.00 39.78 224 ASN A CA 1
ATOM 1729 C C . ASN A 1 224 ? -15.757 -19.692 46.693 1.00 39.78 224 ASN A C 1
ATOM 1731 O O . ASN A 1 224 ? -15.933 -18.500 46.929 1.00 39.78 224 ASN A O 1
ATOM 1735 N N . ASN A 1 225 ? -16.219 -20.651 47.506 1.00 36.91 225 ASN A N 1
ATOM 1736 C CA . ASN A 1 225 ? -15.609 -20.961 48.813 1.00 36.91 225 ASN A CA 1
ATOM 1737 C C . ASN A 1 225 ? -16.482 -21.922 49.660 1.00 36.91 225 ASN A C 1
ATOM 1739 O O . ASN A 1 225 ? -17.658 -21.665 49.890 1.00 36.91 225 ASN A O 1
ATOM 1743 N N . LYS A 1 226 ? -15.825 -22.972 50.175 1.00 40.84 226 LYS A N 1
ATOM 1744 C CA . LYS A 1 226 ? -16.010 -23.695 51.455 1.00 40.84 226 LYS A CA 1
ATOM 1745 C C . LYS A 1 226 ? -17.413 -23.830 52.081 1.00 40.84 226 LYS A C 1
ATOM 1747 O O . LYS A 1 226 ? -17.900 -22.897 52.718 1.00 40.84 226 LYS A O 1
ATOM 1752 N N . ARG A 1 227 ? -17.850 -25.086 5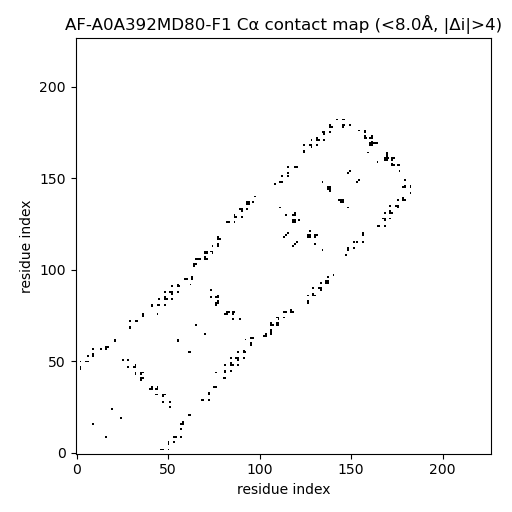2.223 1.00 36.91 227 ARG A N 1
ATOM 1753 C CA . ARG A 1 227 ? -17.815 -25.801 53.514 1.00 36.91 227 ARG A CA 1
ATOM 1754 C C . ARG A 1 227 ? -17.820 -27.309 53.310 1.00 36.91 227 ARG A C 1
ATOM 1756 O O . ARG A 1 227 ? -18.485 -27.749 52.353 1.00 36.91 227 ARG A O 1
#

Organism: NCBI:txid97028